Protein AF-A0A7N2MQA6-F1 (afdb_monomer)

Solvent-accessible surface area (backbone atoms only — not comparable to full-atom values): 17287 Å² total; per-residue (Å²): 130,90,74,76,66,57,62,71,43,81,72,50,75,48,60,44,43,40,79,60,91,52,79,71,43,74,47,72,44,71,64,52,78,68,56,52,64,54,63,39,56,62,69,86,42,78,47,77,42,60,68,77,77,76,94,50,96,59,43,64,57,48,52,51,51,45,51,53,50,51,50,48,53,48,11,54,50,23,62,82,44,35,71,69,16,28,33,59,41,75,46,79,43,79,84,73,76,44,36,52,45,28,33,41,28,78,67,20,29,82,44,78,46,67,46,61,86,73,53,72,66,69,72,70,48,74,80,58,96,80,66,81,64,84,49,58,80,70,65,78,83,82,68,70,72,52,73,89,90,71,83,67,49,65,99,56,103,66,94,54,60,80,80,77,47,72,63,83,74,57,70,96,59,62,38,68,49,76,46,39,28,43,36,65,40,42,49,51,50,25,52,53,50,36,72,78,36,100,55,94,58,47,59,67,55,43,53,53,58,73,52,62,91,49,52,77,39,81,47,52,86,48,67,68,59,74,67,27,88,88,58,48,64,48,78,46,78,48,74,33,72,60,69,48,45,67,44,32,32,35,36,31,39,19,93,87,40,89,70,14,34,31,36,42,36,23,21,42,55,70,58,42,54,51,54,74,66,32,63,79,59,49,74,42,40,48,83,82,129

pLDDT: mean 74.4, std 16.56, range [29.38, 96.44]

Sequence (289 aa):
MSTNPPKIRYISESFIKPQYALEESKRPLYLTPWDLAMLSGKYMQKDFLFTKPPASNSQEDFIKSLLDRLKHSLSVTLLHFYPLAGCLVTQKNENPPSSLIFVDCSAGAKFIYADLDMTISDILSPIDAQGNNISITRPPIDKRGFPDGVSTIIKLPFTHQDEFISRFKAPKLIRERTFQFSSESIAKLKAKANAESNNKISSFQTLSALVWSVTMASSPRFNVYENEFGMGIAVALCCGNANKFDVKVSSYQGREGGGSIDLDVCLLPESMSALESDEEFMDAVSLSH

Structure (mmCIF, N/CA/C/O backbone):
data_AF-A0A7N2MQA6-F1
#
_entry.id   AF-A0A7N2MQA6-F1
#
loop_
_atom_site.group_PDB
_atom_site.id
_atom_site.type_symbol
_atom_site.label_atom_id
_atom_site.label_alt_id
_atom_site.label_comp_id
_atom_site.label_asym_id
_atom_site.label_entity_id
_atom_site.label_seq_id
_atom_site.pdbx_PDB_ins_code
_atom_site.Cartn_x
_atom_site.Cartn_y
_atom_site.Cartn_z
_atom_site.occupancy
_atom_site.B_iso_or_equiv
_atom_site.auth_seq_id
_atom_site.auth_comp_id
_atom_site.auth_asym_id
_atom_site.auth_atom_id
_atom_site.pdbx_PDB_model_num
ATOM 1 N N . MET A 1 1 ? -31.244 10.365 -10.592 1.00 32.62 1 MET A N 1
ATOM 2 C CA . MET A 1 1 ? -30.438 10.970 -11.675 1.00 32.62 1 MET A CA 1
ATOM 3 C C . MET A 1 1 ? -29.152 10.169 -11.763 1.00 32.62 1 MET A C 1
ATOM 5 O O . MET A 1 1 ? -28.537 9.966 -10.729 1.00 32.62 1 MET A O 1
ATOM 9 N N . SER A 1 2 ? -28.809 9.634 -12.936 1.00 36.00 2 SER A N 1
ATOM 10 C CA . SER A 1 2 ? -27.582 8.850 -13.135 1.00 36.00 2 SER A CA 1
ATOM 11 C C . SER A 1 2 ? -26.377 9.785 -13.041 1.00 36.00 2 SER A C 1
ATOM 13 O O . SER A 1 2 ? -26.072 10.485 -14.004 1.00 36.00 2 SER A O 1
ATOM 15 N N . THR A 1 3 ? -25.728 9.854 -11.882 1.00 51.69 3 THR A N 1
ATOM 16 C CA . THR A 1 3 ? -24.437 10.528 -11.744 1.00 51.69 3 THR A CA 1
ATOM 17 C C . THR A 1 3 ? -23.402 9.697 -12.498 1.00 51.69 3 THR A C 1
ATOM 19 O O . THR A 1 3 ? -23.241 8.504 -12.253 1.00 51.69 3 THR A O 1
ATOM 22 N N . ASN A 1 4 ? -22.749 10.296 -13.495 1.00 56.69 4 ASN A N 1
ATOM 23 C CA . ASN A 1 4 ? -21.636 9.632 -14.169 1.00 56.69 4 ASN A CA 1
ATOM 24 C C . ASN A 1 4 ? -20.548 9.313 -13.129 1.00 56.69 4 ASN A C 1
ATOM 26 O O . ASN A 1 4 ? -20.296 10.156 -12.264 1.00 56.69 4 ASN A O 1
ATOM 30 N N . PRO A 1 5 ? -19.896 8.139 -13.201 1.00 62.03 5 PRO A N 1
ATOM 31 C CA . PRO A 1 5 ? -18.839 7.799 -12.261 1.00 62.03 5 PRO A CA 1
ATOM 32 C C . PRO A 1 5 ? -17.705 8.834 -12.348 1.00 62.03 5 PRO A C 1
ATOM 34 O O . PRO A 1 5 ? -17.374 9.280 -13.457 1.00 62.03 5 PRO A O 1
ATOM 37 N N . PRO A 1 6 ? -17.104 9.221 -11.208 1.00 65.75 6 PRO A N 1
ATOM 38 C CA . PRO A 1 6 ? -16.041 10.215 -11.178 1.00 65.75 6 PRO A CA 1
ATOM 39 C C . PRO A 1 6 ? -14.859 9.737 -12.030 1.00 65.75 6 PRO A C 1
ATOM 41 O O . PRO A 1 6 ? -14.440 8.576 -11.980 1.00 65.75 6 PRO A O 1
ATOM 44 N N 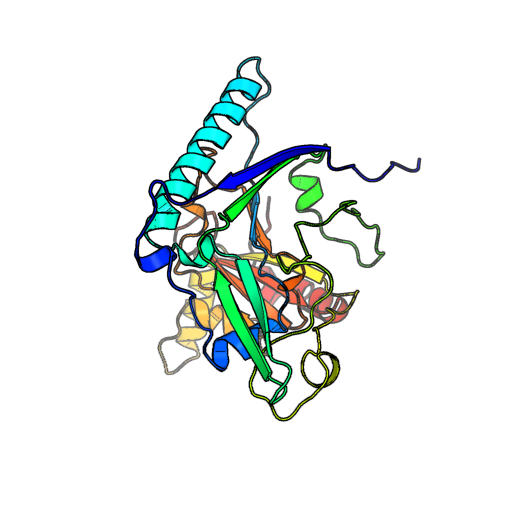. LYS A 1 7 ? -14.351 10.630 -12.883 1.00 76.94 7 LYS A N 1
ATOM 45 C CA . LYS A 1 7 ? -13.339 10.301 -13.892 1.00 76.94 7 LYS A CA 1
ATOM 46 C C . LYS A 1 7 ? -11.974 10.807 -13.448 1.00 76.94 7 LYS A C 1
ATOM 48 O O . LYS A 1 7 ? -11.795 12.006 -13.261 1.00 76.94 7 LYS A O 1
ATOM 53 N N . ILE A 1 8 ? -10.995 9.904 -13.366 1.00 79.19 8 ILE A N 1
ATOM 54 C CA . ILE A 1 8 ? -9.602 10.282 -13.099 1.00 79.19 8 ILE A CA 1
ATOM 55 C C . ILE A 1 8 ? -9.081 11.166 -14.236 1.00 79.19 8 ILE A C 1
ATOM 57 O O . ILE A 1 8 ? -9.081 10.772 -15.409 1.00 79.19 8 ILE A O 1
ATOM 61 N N . ARG A 1 9 ? -8.560 12.335 -13.866 1.00 83.62 9 ARG A N 1
ATOM 62 C CA . ARG A 1 9 ? -7.789 13.231 -14.720 1.00 83.62 9 ARG A CA 1
ATOM 63 C C . ARG A 1 9 ? -6.304 12.973 -14.509 1.00 83.62 9 ARG A C 1
ATOM 65 O O . ARG A 1 9 ? -5.728 13.331 -13.489 1.00 83.62 9 ARG A O 1
ATOM 72 N N . TYR A 1 10 ? -5.670 12.359 -15.496 1.00 84.94 10 TYR A N 1
ATOM 73 C CA . TYR A 1 10 ? -4.229 12.138 -15.483 1.00 84.94 10 TYR A CA 1
ATOM 74 C C . TYR A 1 10 ? -3.491 13.453 -15.757 1.00 84.94 10 TYR A C 1
ATOM 76 O O . TYR A 1 10 ? -3.776 14.094 -16.768 1.00 84.94 10 TYR A O 1
ATOM 84 N N . ILE A 1 11 ? -2.573 13.857 -14.876 1.00 88.31 11 ILE A N 1
ATOM 85 C CA . ILE A 1 11 ? -1.878 15.149 -14.987 1.00 88.31 11 ILE A CA 1
ATOM 86 C C . ILE A 1 11 ? -0.445 14.958 -15.475 1.00 88.31 11 ILE A C 1
ATOM 88 O O . ILE A 1 11 ? -0.030 15.618 -16.424 1.00 88.31 11 ILE A O 1
ATOM 92 N N . SER A 1 12 ? 0.327 14.065 -14.849 1.00 90.19 12 SER A N 1
ATOM 93 C CA . SER A 1 12 ? 1.708 13.810 -15.269 1.00 90.19 12 SER A CA 1
ATOM 94 C C . SER A 1 12 ? 2.193 12.407 -14.919 1.00 90.19 12 SER A C 1
ATOM 96 O O . SER A 1 12 ? 1.710 11.776 -13.979 1.00 90.19 12 SER A O 1
ATOM 98 N N . GLU A 1 13 ? 3.185 11.947 -15.674 1.00 90.38 13 GLU A N 1
ATOM 99 C CA . GLU A 1 13 ? 3.915 10.702 -15.459 1.00 90.38 13 GLU A CA 1
ATOM 100 C C . GLU A 1 13 ? 5.410 10.970 -15.615 1.00 90.38 13 GLU A C 1
ATOM 102 O O . GLU A 1 13 ? 5.831 11.717 -16.498 1.00 90.38 13 GLU A O 1
ATOM 107 N N . SER A 1 14 ? 6.215 10.360 -14.754 1.00 88.75 14 SER A N 1
ATOM 108 C CA . SER A 1 14 ? 7.673 10.436 -14.818 1.00 88.75 14 SER A CA 1
ATOM 109 C C . SER A 1 14 ? 8.300 9.162 -14.268 1.00 88.75 14 SER A C 1
ATOM 111 O O . SER A 1 14 ? 7.693 8.486 -13.442 1.00 88.75 14 SER A O 1
ATOM 113 N N . PHE A 1 15 ? 9.524 8.853 -14.687 1.00 90.69 15 PHE A N 1
ATOM 114 C CA . PHE A 1 15 ? 10.320 7.767 -14.118 1.00 90.69 15 PHE A CA 1
ATOM 115 C C . PHE A 1 15 ? 11.405 8.364 -13.224 1.00 90.69 15 PHE A C 1
ATOM 117 O O . PHE A 1 15 ? 12.280 9.091 -13.694 1.00 90.69 15 PHE A O 1
ATOM 124 N N . ILE A 1 16 ? 11.323 8.084 -11.927 1.00 94.00 16 ILE A N 1
ATOM 125 C CA . ILE A 1 16 ? 12.238 8.598 -10.911 1.00 94.00 16 ILE A CA 1
ATOM 126 C C . ILE A 1 16 ? 13.415 7.646 -10.802 1.00 94.00 16 ILE A C 1
ATOM 128 O O . ILE A 1 16 ? 13.268 6.489 -10.413 1.00 94.00 16 ILE A O 1
ATOM 132 N N . LYS A 1 17 ? 14.592 8.129 -11.181 1.00 92.62 17 LYS A N 1
ATOM 133 C CA . LYS A 1 17 ? 15.834 7.364 -11.098 1.00 92.62 17 LYS A CA 1
ATOM 134 C C . LYS A 1 17 ? 16.545 7.641 -9.773 1.00 92.62 17 LYS A C 1
ATOM 136 O O . LYS A 1 17 ? 16.270 8.674 -9.152 1.00 92.62 17 LYS A O 1
ATOM 141 N N . PRO A 1 18 ? 17.462 6.756 -9.347 1.00 92.50 18 PRO A N 1
ATOM 142 C CA . PRO A 1 18 ? 18.382 7.077 -8.267 1.00 92.50 18 PRO A CA 1
ATOM 143 C C . PRO A 1 18 ? 19.114 8.394 -8.559 1.00 92.50 18 PRO A C 1
ATOM 145 O O . PRO A 1 18 ? 19.372 8.710 -9.723 1.00 92.50 18 PRO A O 1
ATOM 148 N N . GLN A 1 19 ? 19.423 9.165 -7.515 1.00 90.44 19 GLN A N 1
ATOM 149 C CA . GLN A 1 19 ? 19.984 10.519 -7.651 1.00 90.44 19 GLN A CA 1
ATOM 150 C C . GLN A 1 19 ? 21.253 10.568 -8.520 1.00 90.44 19 GLN A C 1
ATOM 152 O O . GLN A 1 19 ? 21.501 11.554 -9.213 1.00 90.44 19 GLN A O 1
ATOM 157 N N . TYR A 1 20 ? 22.040 9.495 -8.503 1.00 88.38 20 TYR A N 1
ATOM 158 C CA . TYR A 1 20 ? 23.168 9.257 -9.395 1.00 88.38 20 TYR A CA 1
ATOM 159 C C . TYR A 1 20 ? 23.202 7.781 -9.801 1.00 88.38 20 TYR A C 1
ATOM 161 O O . TYR A 1 20 ? 22.625 6.921 -9.135 1.00 88.38 20 TYR A O 1
ATOM 169 N N . ALA A 1 21 ? 23.866 7.485 -10.918 1.00 82.88 21 ALA A N 1
ATOM 170 C CA . ALA A 1 21 ? 23.994 6.118 -11.404 1.00 82.88 21 ALA A CA 1
ATOM 171 C C . ALA A 1 21 ? 24.901 5.297 -10.475 1.00 82.88 21 ALA A C 1
ATOM 173 O O . ALA A 1 21 ? 26.009 5.723 -10.153 1.00 82.88 21 ALA A O 1
ATOM 174 N N . LEU A 1 22 ? 24.439 4.110 -10.086 1.00 83.88 22 LEU A N 1
ATOM 175 C CA . LEU A 1 22 ? 25.223 3.143 -9.319 1.00 83.88 22 LEU A CA 1
ATOM 176 C C . LEU A 1 22 ? 25.837 2.121 -10.275 1.00 83.88 22 LEU A C 1
ATOM 178 O O . LEU A 1 22 ? 25.145 1.614 -11.162 1.00 83.88 22 LEU A O 1
ATOM 182 N N . GLU A 1 23 ? 27.109 1.773 -10.099 1.00 84.62 23 GLU A N 1
ATOM 183 C CA . GLU A 1 23 ? 27.746 0.735 -10.921 1.00 84.62 23 GLU A CA 1
ATOM 184 C C . GLU A 1 23 ? 27.070 -0.629 -10.720 1.00 84.62 23 GLU A C 1
ATOM 186 O O . GLU A 1 23 ? 26.906 -1.397 -11.668 1.00 84.62 23 GLU A O 1
ATOM 191 N N . GLU A 1 24 ? 26.583 -0.902 -9.509 1.00 82.19 24 GLU A N 1
ATOM 192 C CA . GLU A 1 24 ? 25.809 -2.095 -9.170 1.00 82.19 24 GLU A CA 1
ATOM 193 C C . GLU A 1 24 ? 24.490 -2.159 -9.944 1.00 82.19 24 GLU A C 1
ATOM 195 O O . GLU A 1 24 ? 24.093 -3.235 -10.389 1.00 82.19 24 GLU A O 1
ATOM 200 N N . SER A 1 25 ? 23.846 -1.009 -10.182 1.00 81.12 25 SER A N 1
ATOM 201 C CA . SER A 1 25 ? 22.585 -0.935 -10.933 1.00 81.12 25 SER A CA 1
ATOM 202 C C . SER A 1 25 ? 22.738 -1.265 -12.421 1.00 81.12 25 SER A C 1
ATOM 204 O O . SER A 1 25 ? 21.746 -1.544 -13.089 1.00 81.12 25 SER A O 1
ATOM 206 N N . LYS A 1 26 ? 23.972 -1.280 -12.946 1.00 81.50 26 LYS A N 1
ATOM 207 C CA . LYS A 1 26 ? 24.257 -1.692 -14.330 1.00 81.50 26 LYS A CA 1
ATOM 208 C C . LYS A 1 26 ? 24.241 -3.208 -14.508 1.00 81.50 26 LYS A C 1
ATOM 210 O O . LYS A 1 26 ? 24.245 -3.687 -15.640 1.00 81.50 26 LYS A O 1
ATOM 215 N N . ARG A 1 27 ? 24.278 -3.973 -13.413 1.00 84.69 27 ARG A N 1
ATOM 216 C CA . ARG A 1 27 ? 24.247 -5.435 -13.462 1.00 84.69 27 ARG A CA 1
ATOM 217 C C . ARG A 1 27 ? 22.799 -5.922 -13.369 1.00 84.69 27 ARG A C 1
ATOM 219 O O . ARG A 1 27 ? 22.049 -5.416 -12.537 1.00 84.69 27 ARG A O 1
ATOM 226 N N . PRO A 1 28 ? 22.407 -6.922 -14.176 1.00 84.06 28 PRO A N 1
ATOM 227 C CA . PRO A 1 28 ? 21.093 -7.537 -14.050 1.00 84.06 28 PRO A CA 1
ATOM 228 C C . PRO A 1 28 ? 20.960 -8.209 -12.681 1.00 84.06 28 PRO A C 1
ATOM 230 O O . PRO A 1 28 ? 21.834 -8.979 -12.272 1.00 84.06 28 PRO A O 1
ATOM 233 N N . LEU A 1 29 ? 19.859 -7.937 -11.980 1.00 85.69 29 LEU A N 1
ATOM 234 C CA . LEU A 1 29 ? 19.551 -8.601 -10.717 1.00 85.69 29 LEU A CA 1
ATOM 235 C C . LEU A 1 29 ? 18.711 -9.850 -10.991 1.00 85.69 29 LEU A C 1
ATOM 237 O O . LEU A 1 29 ? 17.538 -9.765 -11.355 1.00 85.69 29 LEU A O 1
ATOM 241 N N . TYR A 1 30 ? 19.320 -11.018 -10.818 1.00 85.44 30 TYR A N 1
ATOM 242 C CA . TYR A 1 30 ? 18.657 -12.299 -11.038 1.00 85.44 30 TYR A CA 1
ATOM 243 C C . TYR A 1 30 ? 17.731 -12.669 -9.882 1.00 85.44 30 TYR A C 1
ATOM 245 O O . TYR A 1 30 ? 18.060 -12.468 -8.715 1.00 85.44 30 TYR A O 1
ATOM 253 N N . LEU A 1 31 ? 16.580 -13.241 -10.230 1.00 82.38 31 LEU A N 1
ATOM 254 C CA . LEU A 1 31 ? 15.573 -13.685 -9.274 1.00 82.38 31 LEU A CA 1
ATOM 255 C C . LEU A 1 31 ? 15.888 -15.088 -8.748 1.00 82.38 31 LEU A C 1
ATOM 257 O O . LEU A 1 31 ? 16.268 -15.982 -9.509 1.00 82.38 31 LEU A O 1
ATOM 261 N N . THR A 1 32 ? 15.688 -15.298 -7.451 1.00 77.75 32 THR A N 1
ATOM 262 C CA . THR A 1 32 ? 15.746 -16.628 -6.837 1.00 77.75 32 THR A CA 1
ATOM 263 C C . THR A 1 32 ? 14.490 -17.439 -7.185 1.00 77.75 32 THR A C 1
ATOM 265 O O . THR A 1 32 ? 13.461 -16.864 -7.544 1.00 77.75 32 THR A O 1
ATOM 268 N N . PRO A 1 33 ? 14.500 -18.778 -7.033 1.00 72.69 33 PRO A N 1
ATOM 269 C CA . PRO A 1 33 ? 13.293 -19.585 -7.222 1.00 72.69 33 PRO A CA 1
ATOM 270 C C . PRO A 1 33 ? 12.088 -19.115 -6.389 1.00 72.69 33 PRO A C 1
ATOM 272 O O . PRO A 1 33 ? 10.950 -19.238 -6.839 1.00 72.69 33 PRO A O 1
ATOM 275 N N . TRP A 1 34 ? 12.328 -18.538 -5.207 1.00 68.88 34 TRP A N 1
ATOM 276 C CA . TRP A 1 34 ? 11.273 -17.990 -4.354 1.00 68.88 34 TRP A CA 1
ATOM 277 C C . TRP A 1 34 ? 10.667 -16.703 -4.927 1.00 68.88 34 TRP A C 1
ATOM 279 O O . TRP A 1 34 ? 9.446 -16.560 -4.979 1.00 68.88 34 TRP A O 1
ATOM 289 N N . ASP A 1 35 ? 11.503 -15.802 -5.446 1.00 75.81 35 ASP A N 1
ATOM 290 C CA . ASP A 1 35 ? 11.041 -14.577 -6.113 1.00 75.81 35 ASP A CA 1
ATOM 291 C C . ASP A 1 35 ? 10.188 -14.904 -7.345 1.00 75.81 35 ASP A C 1
ATOM 293 O O . ASP A 1 35 ? 9.193 -14.237 -7.636 1.00 75.81 35 ASP A O 1
ATOM 297 N N . LEU A 1 36 ? 10.556 -15.976 -8.051 1.00 71.06 36 LEU A N 1
ATOM 298 C CA . LEU A 1 36 ? 9.842 -16.455 -9.226 1.00 71.06 36 LEU A CA 1
ATOM 299 C C . LEU A 1 36 ? 8.446 -16.998 -8.880 1.00 71.06 36 LEU A C 1
ATOM 301 O O . LEU A 1 36 ? 7.494 -16.738 -9.619 1.00 71.06 36 LEU A O 1
ATOM 305 N N . ALA A 1 37 ? 8.288 -17.672 -7.735 1.00 67.12 37 ALA A N 1
ATOM 306 C CA . ALA A 1 37 ? 6.982 -18.119 -7.242 1.00 67.12 37 ALA A CA 1
ATOM 307 C C . ALA A 1 37 ? 6.034 -16.938 -6.962 1.00 67.12 37 ALA A C 1
ATOM 309 O O . ALA A 1 37 ? 4.834 -17.021 -7.222 1.00 67.12 37 ALA A O 1
ATOM 310 N N . MET A 1 38 ? 6.581 -15.802 -6.524 1.00 69.81 38 MET A N 1
ATOM 311 C CA . MET A 1 38 ? 5.819 -14.576 -6.269 1.00 69.81 38 MET A CA 1
ATOM 312 C C . MET A 1 38 ? 5.408 -13.840 -7.554 1.00 69.81 38 MET A C 1
ATOM 314 O O . MET A 1 38 ? 4.603 -12.902 -7.514 1.00 69.81 38 MET A O 1
ATOM 318 N N . LEU A 1 39 ? 5.898 -14.257 -8.729 1.00 69.19 39 LEU A N 1
ATOM 319 C CA . LEU A 1 39 ? 5.552 -13.585 -9.978 1.00 69.19 39 LEU A CA 1
ATOM 320 C C . LEU A 1 39 ? 4.087 -13.779 -10.395 1.00 69.19 39 LEU A C 1
ATOM 322 O O . LEU A 1 39 ? 3.574 -12.950 -11.145 1.00 69.19 39 LEU A O 1
ATOM 326 N N . SER A 1 40 ? 3.419 -14.829 -9.918 1.00 63.31 40 SER A N 1
ATOM 327 C CA . SER A 1 40 ? 1.993 -15.084 -10.166 1.00 63.31 40 SER A CA 1
ATOM 328 C C . SER A 1 40 ? 1.065 -14.189 -9.329 1.00 63.31 40 SER A C 1
ATOM 330 O O . SER A 1 40 ? -0.113 -14.034 -9.666 1.00 63.31 40 SER A O 1
ATOM 332 N N . GLY A 1 41 ? 1.603 -13.553 -8.281 1.00 62.19 41 GLY A N 1
ATOM 333 C CA . GLY A 1 41 ? 0.890 -12.612 -7.424 1.00 62.19 41 GLY A CA 1
ATOM 334 C C . GLY A 1 41 ? 0.564 -11.286 -8.119 1.00 62.19 41 GLY A C 1
ATOM 335 O O . GLY A 1 41 ? 1.324 -10.772 -8.948 1.00 62.19 41 GLY A O 1
ATOM 336 N N . LYS A 1 42 ? -0.578 -10.697 -7.751 1.00 61.91 42 LYS A N 1
ATOM 337 C CA . LYS A 1 42 ? -0.914 -9.313 -8.113 1.00 61.91 42 LYS A CA 1
ATOM 338 C C . LYS A 1 42 ? -0.020 -8.334 -7.337 1.00 61.91 42 LYS A C 1
ATOM 340 O O . LYS A 1 42 ? 0.520 -8.682 -6.291 1.00 61.91 42 LYS A O 1
ATOM 345 N N . TYR A 1 43 ? 0.145 -7.112 -7.843 1.00 64.88 43 TYR A N 1
ATOM 346 C CA . TYR A 1 43 ? 0.939 -6.097 -7.148 1.00 64.88 43 TYR A CA 1
ATOM 347 C C . TYR A 1 43 ? 0.348 -5.724 -5.807 1.00 64.88 43 TYR A C 1
ATOM 349 O O . TYR A 1 43 ? -0.819 -5.360 -5.732 1.00 64.88 43 TYR A O 1
ATOM 357 N N . MET A 1 44 ? 1.178 -5.713 -4.770 1.00 68.88 44 MET A N 1
ATOM 358 C CA . MET A 1 44 ? 0.763 -5.157 -3.494 1.00 68.88 44 MET A CA 1
ATOM 359 C C . MET A 1 44 ? 0.490 -3.660 -3.652 1.00 68.88 44 MET A C 1
ATOM 361 O O . MET A 1 44 ? 1.376 -2.890 -4.010 1.00 68.88 44 MET A O 1
ATOM 365 N N . GLN A 1 45 ? -0.751 -3.279 -3.379 1.00 71.62 45 GLN A N 1
ATOM 366 C CA . GLN A 1 45 ? -1.233 -1.903 -3.394 1.00 71.62 45 GLN A CA 1
ATOM 367 C C . GLN A 1 45 ? -1.487 -1.464 -1.949 1.00 71.62 45 GLN A C 1
ATOM 369 O O . GLN A 1 45 ? -2.080 -2.219 -1.162 1.00 71.62 45 GLN A O 1
ATOM 374 N N . LYS A 1 46 ? -0.995 -0.273 -1.611 1.00 78.56 46 LYS A N 1
ATOM 375 C CA . LYS A 1 46 ? -1.102 0.369 -0.301 1.00 78.56 46 LYS A CA 1
ATOM 376 C C . LYS A 1 46 ? -1.353 1.848 -0.523 1.00 78.56 46 LYS A C 1
ATOM 378 O O . LYS A 1 46 ? -0.519 2.508 -1.140 1.00 78.56 46 LYS A O 1
ATOM 383 N N . ASP A 1 47 ? -2.459 2.333 0.017 1.00 80.31 47 ASP A N 1
ATOM 384 C CA . ASP A 1 47 ? -2.909 3.699 -0.194 1.00 80.31 47 ASP A CA 1
ATOM 385 C C . ASP A 1 47 ? -2.936 4.432 1.144 1.00 80.31 47 ASP A C 1
ATOM 387 O O . ASP A 1 47 ? -3.503 3.942 2.119 1.00 80.31 47 ASP A O 1
ATOM 391 N N . PHE A 1 48 ? -2.316 5.608 1.183 1.00 85.50 48 PHE A N 1
ATOM 392 C CA . PHE A 1 48 ? -2.400 6.530 2.309 1.00 85.50 48 PHE A CA 1
ATOM 393 C C . PHE A 1 48 ? -3.303 7.693 1.915 1.00 85.50 48 PHE A C 1
ATOM 395 O O . PHE A 1 48 ? -3.064 8.354 0.901 1.00 85.50 48 PHE A O 1
ATOM 402 N N . LEU A 1 49 ? -4.333 7.950 2.718 1.00 86.50 49 LEU A N 1
ATOM 403 C CA . LEU A 1 49 ? -5.263 9.051 2.493 1.00 86.50 49 LEU A CA 1
ATOM 404 C C . LEU A 1 49 ? -4.891 10.229 3.388 1.00 86.50 49 LEU A C 1
ATOM 406 O O . LEU A 1 49 ? -4.833 10.089 4.605 1.00 86.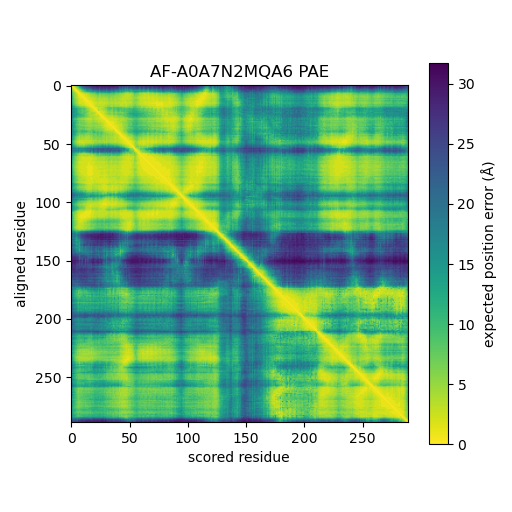50 49 LEU A O 1
ATOM 410 N N . PHE A 1 50 ? -4.676 11.400 2.794 1.00 88.44 50 PHE A N 1
ATOM 411 C CA . PHE A 1 50 ? -4.349 12.634 3.508 1.00 88.44 50 PHE A CA 1
ATOM 412 C C . PHE A 1 50 ? -5.403 13.701 3.240 1.00 88.44 50 PHE A C 1
ATOM 414 O O . PHE A 1 50 ? -5.922 13.809 2.126 1.00 88.44 50 PHE A O 1
ATOM 421 N N . THR A 1 51 ? -5.687 14.537 4.238 1.00 87.06 51 THR A N 1
ATOM 422 C CA . THR A 1 51 ? -6.516 15.726 4.033 1.00 87.06 51 THR A CA 1
ATOM 423 C C . THR A 1 51 ? -5.803 16.704 3.115 1.00 87.06 51 THR A C 1
ATOM 425 O O . THR A 1 51 ? -4.666 17.105 3.375 1.00 87.06 51 THR A O 1
ATOM 428 N N . LYS A 1 52 ? -6.486 17.131 2.053 1.00 80.75 52 LYS A N 1
ATOM 429 C CA . LYS A 1 52 ? -5.992 18.211 1.205 1.00 80.75 52 LYS A CA 1
ATOM 430 C C . LYS A 1 52 ? -5.931 19.509 2.026 1.00 80.75 52 LYS A C 1
ATOM 432 O O . LYS A 1 52 ? -6.885 19.788 2.757 1.00 80.75 52 LYS A O 1
ATOM 437 N N . PRO A 1 53 ? -4.860 20.313 1.919 1.00 75.44 53 PRO A N 1
ATOM 438 C CA . PRO A 1 53 ? -4.838 21.627 2.551 1.00 75.44 53 PRO A CA 1
ATOM 439 C C . PRO A 1 53 ? -5.964 22.526 2.000 1.00 75.44 53 PRO A C 1
ATOM 441 O O . PRO A 1 53 ? -6.401 22.318 0.863 1.00 75.44 53 PRO A O 1
ATOM 444 N N . PRO A 1 54 ? -6.435 23.522 2.776 1.00 72.31 54 PRO A N 1
ATOM 445 C CA . PRO A 1 54 ? -7.548 24.385 2.385 1.00 72.31 54 PRO A CA 1
ATOM 446 C C . PRO A 1 54 ? -7.312 25.088 1.044 1.00 72.31 54 PRO A C 1
ATOM 448 O O . PRO A 1 54 ? -6.208 25.571 0.767 1.00 72.31 54 PRO A O 1
ATOM 451 N N . ALA A 1 55 ? -8.371 25.190 0.236 1.00 65.88 55 ALA A N 1
ATOM 452 C CA . ALA A 1 55 ? -8.320 25.842 -1.066 1.00 65.88 55 ALA A CA 1
ATOM 453 C C . ALA A 1 55 ? -7.944 27.322 -0.925 1.00 65.88 55 ALA A C 1
ATOM 455 O O . ALA A 1 55 ? -8.687 28.134 -0.380 1.00 65.88 55 ALA A O 1
ATOM 456 N N . SER A 1 56 ? -6.758 27.659 -1.417 1.00 66.69 56 SER A N 1
ATOM 457 C CA . SER A 1 56 ? -6.206 29.010 -1.462 1.00 66.69 56 SER A CA 1
ATOM 458 C C . SER A 1 56 ? -5.337 29.143 -2.711 1.00 66.69 56 SER A C 1
ATOM 460 O O . SER A 1 56 ? -4.950 28.137 -3.309 1.00 66.69 56 SER A O 1
ATOM 462 N N . ASN A 1 57 ? -5.006 30.373 -3.113 1.00 62.72 57 ASN A N 1
ATOM 463 C CA . ASN A 1 57 ? -4.162 30.623 -4.291 1.00 62.72 57 ASN A CA 1
ATOM 464 C C . ASN A 1 57 ? -2.785 29.928 -4.207 1.00 62.72 57 ASN A C 1
ATOM 466 O O . ASN A 1 57 ? -2.159 29.701 -5.232 1.00 62.72 57 ASN A O 1
ATOM 470 N N . SER A 1 58 ? -2.332 29.543 -3.009 1.00 75.06 58 SER A N 1
ATOM 471 C CA . SER A 1 58 ? -1.085 28.807 -2.772 1.00 75.06 58 SER A CA 1
ATOM 472 C C . SER A 1 58 ? -1.224 27.281 -2.851 1.00 75.06 58 SER A C 1
ATOM 474 O O . SER A 1 58 ? -0.236 26.571 -2.676 1.00 75.06 58 SER A O 1
ATOM 476 N N . GLN A 1 59 ? -2.420 26.736 -3.101 1.00 81.12 59 GLN A N 1
ATOM 477 C CA . GLN A 1 59 ? -2.630 25.285 -3.126 1.00 81.12 59 GLN A CA 1
ATOM 478 C C . GLN A 1 59 ? -1.905 24.620 -4.305 1.00 81.12 59 GLN A C 1
ATOM 480 O O . GLN A 1 59 ? -1.353 23.533 -4.150 1.00 81.12 59 GLN A O 1
ATOM 485 N N . GLU A 1 60 ? -1.894 25.252 -5.480 1.00 83.06 60 GLU A N 1
ATOM 486 C CA . GLU A 1 60 ? -1.161 24.730 -6.641 1.00 83.06 60 GLU A CA 1
ATOM 487 C C . GLU A 1 60 ? 0.349 24.727 -6.387 1.00 83.06 60 GLU A C 1
ATOM 489 O O . GLU A 1 60 ? 1.010 23.714 -6.625 1.00 83.06 60 GLU A O 1
ATOM 494 N N . ASP A 1 61 ? 0.873 25.810 -5.808 1.00 86.88 61 ASP A N 1
ATOM 495 C CA . ASP A 1 61 ? 2.278 25.916 -5.405 1.00 86.88 61 ASP A CA 1
ATOM 496 C C . ASP A 1 61 ? 2.645 24.882 -4.336 1.00 86.88 61 ASP A C 1
ATOM 498 O O . ASP A 1 61 ? 3.704 24.254 -4.410 1.00 86.88 61 ASP A O 1
ATOM 502 N N . PHE A 1 62 ? 1.752 24.651 -3.370 1.00 88.12 62 PHE A N 1
ATOM 503 C CA . PHE A 1 62 ? 1.926 23.617 -2.357 1.00 88.12 62 PHE A CA 1
ATOM 504 C C . PHE A 1 62 ? 2.013 22.229 -2.991 1.00 88.12 62 PHE A C 1
ATOM 506 O O . PHE A 1 62 ? 2.959 21.495 -2.711 1.00 88.12 62 PHE A O 1
ATOM 513 N N . ILE A 1 63 ? 1.062 21.864 -3.859 1.00 89.56 63 ILE A N 1
ATOM 514 C CA . ILE A 1 63 ? 1.060 20.550 -4.513 1.00 89.56 63 ILE A CA 1
ATOM 515 C C . ILE A 1 63 ? 2.302 20.390 -5.385 1.00 89.56 63 ILE A C 1
ATOM 517 O O . ILE A 1 63 ? 2.939 19.342 -5.346 1.00 89.56 63 ILE A O 1
ATOM 521 N N . LYS A 1 64 ? 2.705 21.427 -6.120 1.00 91.06 64 LYS A N 1
ATOM 522 C CA . LYS A 1 64 ? 3.942 21.403 -6.903 1.00 91.06 64 LYS A CA 1
ATOM 523 C C . LYS A 1 64 ? 5.167 21.146 -6.017 1.00 91.06 64 LYS A C 1
ATOM 525 O O . LYS A 1 64 ? 5.919 20.214 -6.284 1.00 91.06 64 LYS A O 1
ATOM 530 N N . SER A 1 65 ? 5.315 21.903 -4.929 1.00 92.44 65 SER A N 1
ATOM 531 C CA . SER A 1 65 ? 6.400 21.731 -3.951 1.00 92.44 65 SER A CA 1
ATOM 532 C C . SER A 1 65 ? 6.394 20.338 -3.311 1.00 92.44 65 SER A C 1
ATOM 534 O O . SER A 1 65 ? 7.441 19.704 -3.168 1.00 92.44 65 SER A O 1
ATOM 536 N N . LEU A 1 66 ? 5.212 19.816 -2.976 1.00 92.75 66 LEU A N 1
ATOM 537 C CA . LEU A 1 66 ? 5.035 18.461 -2.462 1.00 92.75 66 LEU A CA 1
ATOM 538 C C . LEU A 1 66 ? 5.502 17.411 -3.477 1.00 92.75 66 LEU A C 1
ATOM 540 O O . LEU A 1 66 ? 6.282 16.530 -3.122 1.00 92.75 66 LEU A O 1
ATOM 544 N N . LEU A 1 67 ? 5.063 17.511 -4.735 1.00 94.00 67 LEU A N 1
ATOM 545 C CA . LEU A 1 67 ? 5.460 16.589 -5.800 1.00 94.00 67 LEU A CA 1
ATOM 546 C C . LEU A 1 67 ? 6.975 16.619 -6.029 1.00 94.00 67 LEU A C 1
ATOM 548 O O . LEU A 1 67 ? 7.585 15.560 -6.165 1.00 94.00 67 LEU A O 1
ATOM 552 N N . ASP A 1 68 ? 7.592 17.800 -6.030 1.00 95.38 68 ASP A N 1
ATOM 553 C CA . ASP A 1 68 ? 9.041 17.943 -6.194 1.00 95.38 68 ASP A CA 1
ATOM 554 C C . ASP A 1 68 ? 9.803 17.310 -5.020 1.00 95.38 68 ASP A C 1
ATOM 556 O O . ASP A 1 68 ? 10.747 16.542 -5.230 1.00 95.38 68 ASP A O 1
ATOM 560 N N . ARG A 1 69 ? 9.344 17.538 -3.781 1.00 95.31 69 ARG A N 1
ATOM 561 C CA . ARG A 1 69 ? 9.909 16.906 -2.579 1.00 95.31 69 ARG A CA 1
ATOM 562 C C . ARG A 1 69 ? 9.766 15.385 -2.598 1.00 95.31 69 ARG A C 1
ATOM 564 O O . ARG A 1 69 ? 10.735 14.703 -2.278 1.00 95.31 69 ARG A O 1
ATOM 571 N N . LEU A 1 70 ? 8.604 14.858 -2.990 1.00 95.38 70 LEU A N 1
ATOM 572 C CA . LEU A 1 70 ? 8.347 13.417 -3.107 1.00 95.38 70 LEU A CA 1
ATOM 573 C C . LEU A 1 70 ? 9.241 12.760 -4.161 1.00 95.38 70 LEU A C 1
ATOM 575 O O . LEU A 1 70 ? 9.833 11.714 -3.913 1.00 95.38 70 LEU A O 1
ATOM 579 N N . LYS A 1 71 ? 9.371 13.378 -5.339 1.00 96.44 71 LYS A N 1
ATOM 580 C CA . LYS A 1 71 ? 10.257 12.881 -6.400 1.00 96.44 71 LYS A CA 1
ATOM 581 C C . LYS A 1 71 ? 11.714 12.885 -5.948 1.00 96.44 71 LYS A C 1
ATOM 583 O O . LYS A 1 71 ? 12.432 11.918 -6.196 1.00 96.44 71 LYS A O 1
ATOM 588 N N . HIS A 1 72 ? 12.143 13.947 -5.268 1.00 96.44 72 HIS A N 1
ATOM 589 C CA . HIS A 1 72 ? 13.500 14.054 -4.750 1.00 96.44 72 HIS A CA 1
ATOM 590 C C . HIS A 1 72 ? 13.787 13.009 -3.662 1.00 96.44 72 HIS A C 1
ATOM 592 O O . HIS A 1 72 ? 14.768 12.275 -3.771 1.00 96.44 72 HIS A O 1
ATOM 598 N N . SER A 1 73 ? 12.922 12.883 -2.650 1.00 96.06 73 SER A N 1
ATOM 599 C CA . SER A 1 73 ? 13.109 11.902 -1.573 1.00 96.06 73 SER A CA 1
ATOM 600 C C . SER A 1 73 ? 13.058 10.463 -2.088 1.00 96.06 73 SER A C 1
ATOM 602 O O . SER A 1 73 ? 13.857 9.631 -1.652 1.00 96.06 73 SER A O 1
ATOM 604 N N . LEU A 1 74 ? 12.195 10.172 -3.069 1.00 95.62 74 LEU A N 1
ATOM 605 C CA . LEU A 1 74 ? 12.169 8.881 -3.752 1.00 95.62 74 LEU A CA 1
ATOM 606 C C . LEU A 1 74 ? 13.486 8.629 -4.497 1.00 95.62 74 LEU A C 1
ATOM 608 O O . LEU A 1 74 ? 14.067 7.560 -4.351 1.00 95.62 74 LEU A O 1
ATOM 612 N N . SER A 1 75 ? 14.006 9.616 -5.231 1.00 96.12 75 SER A N 1
ATOM 613 C CA . SER A 1 75 ? 15.291 9.516 -5.938 1.00 96.12 75 SER A CA 1
ATOM 614 C C . SER A 1 75 ? 16.468 9.211 -4.998 1.00 96.12 75 SER A C 1
ATOM 616 O O . SER A 1 75 ? 17.310 8.372 -5.319 1.00 96.12 75 SER A O 1
ATOM 618 N N . VAL A 1 76 ? 16.501 9.829 -3.812 1.00 96.00 76 VAL A N 1
ATOM 619 C CA . VAL A 1 76 ? 17.503 9.537 -2.770 1.00 96.00 76 VAL A CA 1
ATOM 620 C C . VAL A 1 76 ? 17.303 8.131 -2.195 1.00 96.00 76 VAL A C 1
ATOM 622 O O . VAL A 1 76 ? 18.253 7.361 -2.092 1.00 96.00 76 VAL A O 1
ATOM 625 N N . THR A 1 77 ? 16.063 7.751 -1.878 1.00 94.88 77 THR A N 1
ATOM 626 C CA . THR A 1 77 ? 15.736 6.426 -1.318 1.00 94.88 77 THR A CA 1
ATOM 627 C C . THR A 1 77 ? 16.123 5.295 -2.273 1.00 94.88 77 THR A C 1
ATOM 629 O O . THR A 1 77 ? 16.662 4.270 -1.853 1.00 94.88 77 THR A O 1
ATOM 632 N N . LEU A 1 78 ? 15.918 5.493 -3.576 1.00 93.62 78 LEU A N 1
ATOM 633 C CA . LEU A 1 78 ? 16.278 4.526 -4.611 1.00 93.62 78 LEU A CA 1
ATOM 634 C C . LEU A 1 78 ? 17.790 4.301 -4.746 1.00 93.62 78 LEU A C 1
ATOM 636 O O . LEU A 1 78 ? 18.177 3.342 -5.400 1.00 93.62 78 LEU A O 1
ATOM 640 N N . LEU A 1 79 ? 18.659 5.099 -4.118 1.00 91.81 79 LEU A N 1
ATOM 641 C CA . LEU A 1 79 ? 20.081 4.745 -4.012 1.00 91.81 79 LEU A CA 1
ATOM 642 C C . LEU A 1 79 ? 20.282 3.508 -3.129 1.00 91.81 79 LEU A C 1
ATOM 644 O O . LEU A 1 79 ? 21.064 2.620 -3.452 1.00 91.81 79 LEU A O 1
ATOM 648 N N . HIS A 1 80 ? 19.540 3.431 -2.027 1.00 91.69 80 HIS A N 1
ATOM 649 C CA . HIS A 1 80 ? 19.614 2.317 -1.085 1.00 91.69 80 HIS A CA 1
ATOM 650 C C . HIS A 1 80 ? 18.808 1.107 -1.568 1.00 91.69 80 HIS A C 1
ATOM 652 O O . HIS A 1 80 ? 19.170 -0.035 -1.297 1.00 91.69 80 HIS A O 1
ATOM 658 N N . PHE A 1 81 ? 17.737 1.361 -2.322 1.00 92.31 81 PHE A N 1
ATOM 659 C CA . PHE A 1 81 ? 16.812 0.346 -2.823 1.00 92.31 81 PHE A CA 1
ATOM 660 C C . PHE A 1 81 ? 16.735 0.352 -4.352 1.00 92.31 81 PHE A C 1
ATOM 662 O O . PHE A 1 81 ? 15.652 0.275 -4.932 1.00 92.31 81 PHE A O 1
ATOM 669 N N . TYR A 1 82 ? 17.888 0.428 -5.016 1.00 89.06 82 TYR A N 1
ATOM 670 C CA . TYR A 1 82 ? 17.977 0.530 -6.476 1.00 89.06 82 TYR A CA 1
ATOM 671 C C . TYR A 1 82 ? 17.224 -0.562 -7.259 1.00 89.06 82 TYR A C 1
ATOM 673 O O . TYR A 1 82 ? 16.722 -0.235 -8.335 1.00 89.06 82 TYR A O 1
ATOM 681 N N . PRO A 1 83 ? 17.029 -1.807 -6.760 1.00 89.00 83 PRO A N 1
ATOM 682 C CA . PRO A 1 83 ? 16.194 -2.780 -7.464 1.00 89.00 83 PRO A CA 1
ATOM 683 C C . PRO A 1 83 ? 14.735 -2.340 -7.628 1.00 89.00 83 PRO A C 1
ATOM 685 O O . PRO A 1 83 ? 14.083 -2.738 -8.589 1.00 89.00 83 PRO A O 1
ATOM 688 N N . LEU A 1 84 ? 14.217 -1.486 -6.734 1.00 88.88 84 LEU A N 1
ATOM 689 C CA . LEU A 1 84 ? 12.855 -0.944 -6.826 1.00 88.88 84 LEU A CA 1
ATOM 690 C C . LEU A 1 84 ? 12.703 0.094 -7.947 1.00 88.88 84 LEU A C 1
ATOM 692 O O . LEU A 1 84 ? 11.584 0.380 -8.367 1.00 88.88 84 LEU A O 1
ATOM 696 N N . ALA A 1 85 ? 13.814 0.642 -8.448 1.00 87.50 85 ALA A N 1
ATOM 697 C CA . ALA A 1 85 ? 13.835 1.481 -9.643 1.00 87.50 85 ALA A CA 1
ATOM 698 C C . ALA A 1 85 ? 13.881 0.650 -10.935 1.00 87.50 85 ALA A C 1
ATOM 700 O O . ALA A 1 85 ? 13.946 1.217 -12.024 1.00 87.50 85 ALA A O 1
ATOM 701 N N . GLY A 1 86 ? 13.922 -0.678 -10.836 1.00 82.56 86 GLY A N 1
ATOM 702 C CA . GLY A 1 86 ? 14.085 -1.539 -11.988 1.00 82.56 86 GLY A CA 1
ATOM 703 C C . GLY A 1 86 ? 12.785 -1.996 -12.632 1.00 82.56 86 GLY A C 1
ATOM 704 O O . GLY A 1 86 ? 11.689 -1.845 -12.096 1.00 82.56 86 GLY A O 1
ATOM 705 N N . CYS A 1 87 ? 12.920 -2.594 -13.808 1.00 83.12 87 CYS A N 1
ATOM 706 C CA . CYS A 1 87 ? 11.839 -3.273 -14.508 1.00 83.12 87 CYS A CA 1
ATOM 707 C C . CYS A 1 87 ? 12.182 -4.747 -14.701 1.00 83.12 87 CYS A C 1
ATOM 709 O O . CYS A 1 87 ? 13.341 -5.115 -14.877 1.00 83.12 87 CYS A O 1
ATOM 711 N N . LEU A 1 88 ? 11.160 -5.603 -14.671 1.00 81.31 88 LEU A N 1
ATOM 712 C CA . LEU A 1 88 ? 11.333 -7.019 -14.972 1.00 81.31 88 LEU A CA 1
ATOM 713 C C . LEU A 1 88 ? 11.582 -7.178 -16.472 1.00 81.31 88 LEU A C 1
ATOM 715 O O . LEU A 1 88 ? 10.719 -6.855 -17.290 1.00 81.31 88 LEU A O 1
ATOM 719 N N . VAL A 1 89 ? 12.745 -7.711 -16.821 1.00 79.75 89 VAL A N 1
ATOM 720 C CA . VAL A 1 89 ? 13.135 -8.019 -18.196 1.00 79.75 89 VAL A CA 1
ATOM 721 C C . VAL A 1 89 ? 13.017 -9.514 -18.426 1.00 79.75 89 VAL A C 1
ATOM 723 O O . VAL A 1 89 ? 13.250 -10.317 -17.527 1.00 79.75 89 VAL A O 1
ATOM 726 N N . THR A 1 90 ? 12.611 -9.888 -19.637 1.00 78.69 90 THR A N 1
ATOM 727 C CA . THR A 1 90 ? 12.506 -11.277 -20.078 1.00 78.69 90 THR A CA 1
ATOM 728 C C . THR A 1 90 ? 13.363 -11.491 -21.314 1.00 78.69 90 THR A C 1
ATOM 730 O O . THR A 1 90 ? 13.061 -10.946 -22.371 1.00 78.69 90 THR A O 1
ATOM 733 N N . GLN A 1 91 ? 14.425 -12.286 -21.187 1.00 75.25 91 GLN A N 1
ATOM 734 C CA . GLN A 1 91 ? 15.287 -12.679 -22.302 1.00 75.25 91 GLN A CA 1
ATOM 735 C C . GLN A 1 91 ? 14.987 -14.121 -22.717 1.00 75.25 91 GLN A C 1
ATOM 737 O O . GLN A 1 91 ? 14.892 -14.994 -21.860 1.00 75.25 91 GLN A O 1
ATOM 742 N N . LYS A 1 92 ? 14.856 -14.383 -24.021 1.00 71.69 92 LYS A N 1
ATOM 743 C CA . LYS A 1 92 ? 14.595 -15.716 -24.587 1.00 71.69 92 LYS A CA 1
ATOM 744 C C . LYS A 1 92 ? 15.795 -16.194 -25.407 1.00 71.69 92 LYS A C 1
ATOM 746 O O . LYS A 1 92 ? 16.384 -15.402 -26.133 1.00 71.69 92 LYS A O 1
ATOM 751 N N . ASN A 1 93 ? 16.113 -17.480 -25.308 1.00 71.69 93 ASN A N 1
ATOM 752 C CA . ASN A 1 93 ? 17.102 -18.189 -26.118 1.00 71.69 93 ASN A CA 1
ATOM 753 C C . ASN A 1 93 ? 16.401 -19.319 -26.874 1.00 71.69 93 ASN A C 1
ATOM 755 O O . ASN A 1 93 ? 15.617 -20.053 -26.277 1.00 71.69 93 ASN A O 1
ATOM 759 N N . GLU A 1 94 ? 16.699 -19.474 -28.164 1.00 72.94 94 GLU A N 1
ATOM 760 C CA . GLU A 1 94 ? 16.005 -20.441 -29.027 1.00 72.94 94 GLU A CA 1
ATOM 761 C C . GLU A 1 94 ? 16.654 -21.833 -29.033 1.00 72.94 94 GLU A C 1
ATOM 763 O O . GLU A 1 94 ? 15.950 -22.824 -29.190 1.00 72.94 94 GLU A O 1
ATOM 768 N N . ASN A 1 95 ? 17.971 -21.938 -28.810 1.00 71.38 95 ASN A N 1
ATOM 769 C CA . ASN A 1 95 ? 18.712 -23.201 -28.910 1.00 71.38 95 ASN A CA 1
ATOM 770 C C . ASN A 1 95 ? 19.782 -23.341 -27.805 1.00 71.38 95 ASN A C 1
ATOM 772 O O . ASN A 1 95 ? 20.854 -22.747 -27.930 1.00 71.38 95 ASN A O 1
ATOM 776 N N . PRO A 1 96 ? 19.545 -24.143 -26.745 1.00 69.62 96 PRO A N 1
ATOM 777 C CA . PRO A 1 96 ? 18.280 -24.795 -26.395 1.00 69.62 96 PRO A CA 1
ATOM 778 C C . PRO A 1 96 ? 17.221 -23.777 -25.924 1.00 69.62 96 PRO A C 1
ATOM 780 O O . PRO A 1 96 ? 17.591 -22.736 -25.362 1.00 69.62 96 PRO A O 1
ATOM 783 N N . PRO A 1 97 ? 15.920 -24.079 -26.097 1.00 70.62 97 PRO A N 1
ATOM 784 C CA . PRO A 1 97 ? 14.841 -23.195 -25.675 1.00 70.62 97 PRO A CA 1
ATOM 785 C C . PRO A 1 97 ? 14.928 -22.931 -24.169 1.00 70.62 97 PRO A C 1
ATOM 787 O O . PRO A 1 97 ? 14.841 -23.844 -23.348 1.00 70.62 97 PRO A O 1
ATOM 790 N N . SER A 1 98 ? 15.161 -21.675 -23.795 1.00 62.72 98 SER A N 1
ATOM 791 C CA . SER A 1 98 ? 15.242 -21.245 -22.399 1.00 62.72 98 SER A CA 1
ATOM 792 C C . SER A 1 98 ? 14.938 -19.761 -22.274 1.00 62.72 98 SER A C 1
ATOM 794 O O . SER A 1 98 ? 15.082 -19.006 -23.232 1.00 62.72 98 SER A O 1
ATOM 796 N N . SER A 1 99 ? 14.553 -19.329 -21.078 1.00 67.44 99 SER A N 1
ATOM 797 C CA . SER A 1 99 ? 14.266 -17.924 -20.825 1.00 67.44 99 SER A CA 1
ATOM 798 C C . SER A 1 99 ? 14.986 -17.472 -19.534 1.00 67.44 99 SER A C 1
ATOM 800 O O . SER A 1 99 ? 14.995 -18.234 -18.566 1.00 67.44 99 SER A O 1
ATOM 802 N N . LEU A 1 100 ? 15.568 -16.249 -19.487 1.00 74.19 100 LEU A N 1
ATOM 803 C CA . LEU A 1 100 ? 16.109 -15.566 -18.266 1.00 74.19 100 LEU A CA 1
ATOM 804 C C . LEU A 1 100 ? 15.352 -14.266 -17.771 1.00 74.19 100 LEU A C 1
ATOM 806 O O . LEU A 1 100 ? 15.286 -13.306 -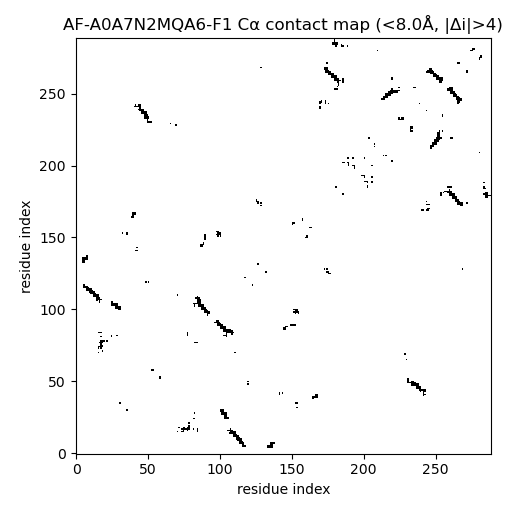18.538 1.00 74.19 100 LEU A O 1
ATOM 810 N N . ILE A 1 101 ? 14.741 -14.234 -16.549 1.00 79.00 101 ILE A N 1
ATOM 811 C CA . ILE A 1 101 ? 14.050 -13.066 -15.921 1.00 79.00 101 ILE A CA 1
ATOM 812 C C . ILE A 1 101 ? 15.063 -12.506 -14.953 1.00 79.00 101 ILE A C 1
ATOM 814 O O . ILE A 1 101 ? 15.596 -13.211 -14.092 1.00 79.00 101 ILE A O 1
ATOM 818 N N . PHE A 1 102 ? 15.248 -11.209 -15.065 1.00 83.31 102 PHE A N 1
ATOM 819 C CA . PHE A 1 102 ? 16.013 -10.421 -14.130 1.00 83.31 102 PHE A CA 1
ATOM 820 C C . PHE A 1 102 ? 15.370 -9.044 -14.013 1.00 83.31 102 PHE A C 1
ATOM 822 O O . PHE A 1 102 ? 14.502 -8.672 -14.807 1.00 83.31 102 PHE A O 1
ATOM 829 N N . VAL A 1 103 ? 15.784 -8.291 -13.007 1.00 85.62 103 VAL A N 1
ATOM 830 C CA . VAL A 1 103 ? 15.437 -6.882 -12.879 1.00 85.62 103 VAL A CA 1
ATOM 831 C C . VAL A 1 103 ? 16.539 -6.060 -13.547 1.00 85.62 103 VAL A C 1
ATOM 833 O O . VAL A 1 103 ? 17.710 -6.172 -13.182 1.00 85.62 103 VAL A O 1
ATOM 836 N N . ASP A 1 104 ? 16.162 -5.257 -14.541 1.00 84.94 104 ASP A N 1
ATOM 837 C CA . ASP A 1 104 ? 16.994 -4.188 -15.094 1.00 84.94 104 ASP A CA 1
ATOM 838 C C . ASP A 1 104 ? 16.758 -2.920 -14.278 1.00 84.94 104 ASP A C 1
ATOM 840 O O . ASP A 1 104 ? 15.699 -2.298 -14.366 1.00 84.94 104 ASP A O 1
ATOM 844 N N . CYS A 1 105 ? 17.751 -2.544 -13.477 1.00 84.75 105 CYS A N 1
ATOM 845 C CA . CYS A 1 105 ? 17.672 -1.436 -12.531 1.00 84.75 105 CYS A CA 1
ATOM 846 C C . CYS A 1 105 ? 17.841 -0.043 -13.175 1.00 84.75 105 CYS A C 1
ATOM 848 O O . CYS A 1 105 ? 17.926 0.951 -12.455 1.00 84.75 105 CYS A O 1
ATOM 850 N N . SER A 1 106 ? 17.893 0.062 -14.509 1.00 80.19 106 SER A N 1
ATOM 851 C CA . SER A 1 106 ? 18.153 1.326 -15.220 1.00 80.19 106 SER A CA 1
ATOM 852 C C . SER A 1 106 ? 16.901 2.154 -15.567 1.00 80.19 106 SER A C 1
ATOM 854 O O . SER A 1 106 ? 17.015 3.333 -15.943 1.00 80.19 106 SER A O 1
ATOM 856 N N . ALA A 1 107 ? 15.707 1.565 -15.438 1.00 80.38 107 ALA A N 1
ATOM 857 C CA . ALA A 1 107 ? 14.450 2.135 -15.928 1.00 80.38 107 ALA A CA 1
ATOM 858 C C . ALA A 1 107 ? 13.964 3.359 -15.124 1.00 80.38 107 ALA A C 1
ATOM 860 O O . ALA A 1 107 ? 13.545 4.360 -15.708 1.00 80.38 107 ALA A O 1
ATOM 861 N N . GLY A 1 108 ? 14.086 3.318 -13.797 1.00 86.06 108 GLY A N 1
ATOM 862 C CA . GLY A 1 108 ? 13.480 4.272 -12.868 1.00 86.06 108 GLY A CA 1
ATOM 863 C C . GLY A 1 108 ? 12.129 3.791 -12.326 1.00 86.06 108 GLY A C 1
ATOM 864 O O . GLY A 1 108 ? 11.407 3.031 -12.968 1.00 86.06 108 GLY A O 1
ATOM 865 N N . ALA A 1 109 ? 11.761 4.264 -11.137 1.00 89.12 109 ALA A N 1
ATOM 866 C CA . ALA A 1 109 ? 10.464 3.993 -10.530 1.00 89.12 109 ALA A CA 1
ATOM 867 C C . ALA A 1 109 ? 9.384 4.885 -11.152 1.00 89.12 109 ALA A C 1
ATOM 869 O O . ALA A 1 109 ? 9.518 6.110 -11.204 1.00 89.12 109 ALA A O 1
ATOM 870 N N . LYS A 1 110 ? 8.288 4.285 -11.614 1.00 88.06 110 LYS A N 1
ATOM 871 C CA . LYS A 1 110 ? 7.184 5.026 -12.223 1.00 88.06 110 LYS A CA 1
ATOM 872 C C . LYS A 1 110 ? 6.437 5.861 -11.174 1.00 88.06 110 LYS A C 1
ATOM 874 O O . LYS A 1 110 ? 5.930 5.320 -10.198 1.00 88.06 110 LYS A O 1
ATOM 879 N N . PHE A 1 111 ? 6.331 7.164 -11.410 1.00 89.12 111 PHE A N 1
ATOM 880 C CA . PHE A 1 111 ? 5.632 8.130 -10.566 1.00 89.12 111 PHE A CA 1
ATOM 881 C C . PHE A 1 111 ? 4.520 8.810 -11.365 1.00 89.12 111 PHE A C 1
ATOM 883 O O . PHE A 1 111 ? 4.764 9.340 -12.452 1.00 89.12 111 PHE A O 1
ATOM 890 N N . ILE A 1 112 ? 3.309 8.812 -10.813 1.00 88.19 112 ILE A N 1
ATOM 891 C CA . ILE A 1 112 ? 2.100 9.323 -11.459 1.00 88.19 112 ILE A CA 1
ATOM 892 C C . ILE A 1 112 ? 1.466 10.377 -10.567 1.00 88.19 112 ILE A C 1
ATOM 894 O O . ILE A 1 112 ? 1.274 10.147 -9.377 1.00 88.19 112 ILE A O 1
ATOM 898 N N . TYR A 1 113 ? 1.074 11.494 -11.170 1.00 89.94 113 TYR A N 1
ATOM 899 C CA . TYR A 1 113 ? 0.198 12.473 -10.547 1.00 89.94 113 TYR A CA 1
ATOM 900 C C . TYR A 1 113 ? -1.105 12.566 -11.340 1.00 89.94 113 TYR A C 1
ATOM 902 O O . TYR A 1 113 ? -1.104 12.798 -12.555 1.00 89.94 113 TYR A O 1
ATOM 910 N N . ALA A 1 114 ? -2.214 12.367 -10.642 1.00 88.19 114 ALA A N 1
ATOM 911 C CA . ALA A 1 114 ? -3.556 12.414 -11.186 1.00 88.19 114 ALA A CA 1
ATOM 912 C C . ALA A 1 114 ? -4.499 13.069 -10.174 1.00 88.19 114 ALA A C 1
ATOM 914 O O . ALA A 1 114 ? -4.194 13.156 -8.987 1.00 88.19 114 ALA A O 1
ATOM 915 N N . ASP A 1 115 ? -5.635 13.526 -10.673 1.00 84.12 115 ASP A N 1
ATOM 916 C CA . ASP A 1 115 ? -6.658 14.239 -9.925 1.00 84.12 115 ASP A CA 1
ATOM 917 C C . ASP A 1 115 ? -8.013 13.563 -10.127 1.00 84.12 115 ASP A C 1
ATOM 919 O O . ASP A 1 115 ? -8.286 12.988 -11.187 1.00 84.12 115 ASP A O 1
ATOM 923 N N . LEU A 1 116 ? -8.844 13.594 -9.094 1.00 83.50 116 LEU A N 1
ATOM 924 C CA . LEU A 1 116 ? -10.138 12.932 -9.058 1.00 83.50 116 LEU A CA 1
ATOM 925 C C . LEU A 1 116 ? -11.068 13.739 -8.160 1.00 83.50 116 LEU A C 1
ATOM 927 O O . LEU A 1 116 ? -10.726 14.038 -7.019 1.00 83.50 116 LEU A O 1
ATOM 931 N N . ASP A 1 117 ? -12.243 14.070 -8.685 1.00 82.12 117 ASP A N 1
ATOM 932 C CA . ASP A 1 117 ? -13.271 14.797 -7.947 1.00 82.12 117 ASP A CA 1
ATOM 933 C C . ASP A 1 117 ? -14.039 13.831 -7.032 1.00 82.12 117 ASP A C 1
ATOM 935 O O . ASP A 1 117 ? -15.073 13.279 -7.409 1.00 82.12 117 ASP A O 1
ATOM 939 N N . MET A 1 118 ? -13.442 13.534 -5.875 1.00 78.75 118 MET A N 1
ATOM 940 C CA . MET A 1 118 ? -13.978 12.666 -4.823 1.00 78.75 118 MET A CA 1
ATOM 941 C C . MET A 1 118 ? -13.528 13.156 -3.445 1.00 78.75 118 MET A C 1
ATOM 943 O O . MET A 1 118 ? -12.427 13.688 -3.283 1.00 78.75 118 MET A O 1
ATOM 947 N N . THR A 1 119 ? -14.359 12.930 -2.430 1.00 81.50 119 THR A N 1
ATOM 948 C CA . THR A 1 119 ? -14.007 13.181 -1.031 1.00 81.50 119 THR A CA 1
ATOM 949 C C . THR A 1 119 ? -13.359 11.952 -0.388 1.00 81.50 119 THR A C 1
ATOM 951 O O . THR A 1 119 ? -13.503 10.824 -0.859 1.00 81.50 119 THR A O 1
ATOM 954 N N . ILE A 1 120 ? -12.668 12.149 0.741 1.00 79.44 120 ILE A N 1
ATOM 955 C CA . ILE A 1 120 ? -12.152 11.031 1.552 1.00 79.44 120 ILE A CA 1
ATOM 956 C C . ILE A 1 120 ? -13.301 10.126 2.027 1.00 79.44 120 ILE A C 1
ATOM 958 O O . ILE A 1 120 ? -13.148 8.909 2.036 1.00 79.44 120 ILE A O 1
ATOM 962 N N . SER A 1 121 ? -14.460 10.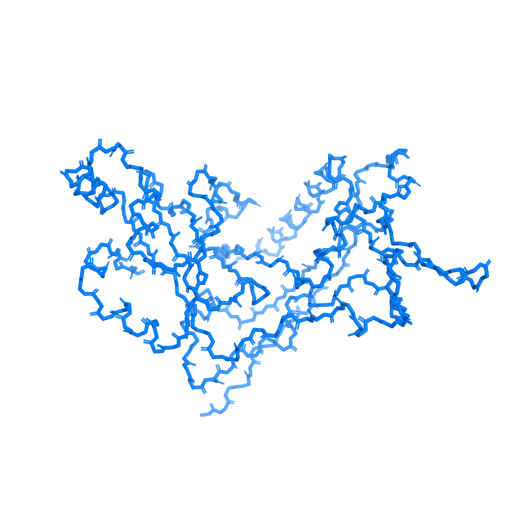702 2.364 1.00 77.81 121 SER A N 1
ATOM 963 C CA . SER A 1 121 ? -15.641 9.933 2.770 1.00 77.81 121 SER A CA 1
ATOM 964 C C . SER A 1 121 ? -16.144 9.023 1.651 1.00 77.81 121 SER A C 1
ATOM 966 O O . SER A 1 121 ? -16.559 7.904 1.931 1.00 77.81 121 SER A O 1
ATOM 968 N N . ASP A 1 122 ? -16.076 9.467 0.392 1.00 76.75 122 ASP A N 1
ATOM 969 C CA . ASP A 1 122 ? -16.489 8.640 -0.748 1.00 76.75 122 ASP A CA 1
ATOM 970 C C . ASP A 1 122 ? -15.573 7.418 -0.905 1.00 76.75 122 ASP A C 1
ATOM 972 O O . ASP A 1 122 ? -16.043 6.330 -1.228 1.00 76.75 122 ASP A O 1
ATOM 976 N N . ILE A 1 123 ? -14.272 7.577 -0.630 1.00 75.06 123 ILE A N 1
ATOM 977 C CA . ILE A 1 123 ? -13.281 6.489 -0.686 1.00 75.06 123 ILE A CA 1
ATOM 978 C C . ILE A 1 123 ? -13.464 5.508 0.479 1.00 75.06 123 ILE A C 1
ATOM 980 O O . ILE A 1 123 ? -13.323 4.304 0.286 1.00 75.06 123 ILE A O 1
ATOM 984 N N . LEU A 1 124 ? -13.757 6.017 1.680 1.00 73.56 124 LEU A N 1
ATOM 985 C CA . LEU A 1 124 ? -13.896 5.207 2.896 1.00 73.56 124 LEU A CA 1
ATOM 986 C C . LEU A 1 124 ? -15.284 4.579 3.067 1.00 73.56 124 LEU A C 1
ATOM 988 O O . LEU A 1 124 ? -15.458 3.725 3.937 1.00 73.56 124 LEU A O 1
ATOM 992 N N . SER A 1 125 ? -16.272 4.997 2.273 1.00 66.88 125 SER A N 1
ATOM 993 C CA . SER A 1 125 ? -17.618 4.432 2.343 1.00 66.88 125 SER A CA 1
ATOM 994 C C . SER A 1 125 ? -17.601 2.923 2.031 1.00 66.88 125 SER A C 1
ATOM 996 O O . SER A 1 125 ? -16.918 2.499 1.092 1.00 66.88 125 SER A O 1
ATOM 998 N N . PRO A 1 126 ? -18.314 2.082 2.810 1.00 53.53 126 PRO A N 1
ATOM 999 C CA . PRO A 1 126 ? -18.371 0.649 2.552 1.00 53.53 126 PRO A CA 1
ATOM 1000 C C . PRO A 1 126 ? -18.917 0.383 1.148 1.00 53.53 126 PRO A C 1
ATOM 1002 O O . PRO A 1 126 ? -19.927 0.954 0.742 1.00 53.53 126 PRO A O 1
ATOM 1005 N N . ILE A 1 127 ? -18.274 -0.517 0.406 1.00 52.50 127 ILE A N 1
ATOM 1006 C CA . ILE A 1 127 ? -18.805 -0.966 -0.881 1.00 52.50 127 ILE A CA 1
ATOM 1007 C C . ILE A 1 127 ? -19.991 -1.890 -0.584 1.00 52.50 127 ILE A C 1
ATOM 1009 O O . ILE A 1 127 ? -19.801 -3.034 -0.163 1.00 52.50 127 ILE A O 1
ATOM 1013 N N . ASP A 1 128 ? -21.213 -1.398 -0.788 1.00 36.91 128 ASP A N 1
ATOM 1014 C CA . ASP A 1 128 ? -22.421 -2.202 -0.620 1.00 36.91 128 ASP A CA 1
ATOM 1015 C C . ASP A 1 128 ? -22.388 -3.445 -1.525 1.00 36.91 128 ASP A C 1
ATOM 1017 O O . ASP A 1 128 ? -22.026 -3.386 -2.707 1.00 36.91 128 ASP A O 1
ATOM 1021 N N . ALA A 1 129 ? -22.857 -4.575 -0.985 1.00 38.19 129 ALA A N 1
ATOM 1022 C CA . ALA A 1 129 ? -22.983 -5.869 -1.669 1.00 38.19 129 ALA A CA 1
ATOM 1023 C C . ALA A 1 129 ? -23.822 -5.826 -2.970 1.00 38.19 129 ALA A C 1
ATOM 1025 O O . ALA A 1 129 ? -23.858 -6.802 -3.717 1.00 38.19 129 ALA A O 1
ATOM 1026 N N . GLN A 1 130 ? -24.477 -4.698 -3.268 1.00 35.72 130 GLN A N 1
ATOM 1027 C CA . GLN A 1 130 ? -25.227 -4.454 -4.503 1.00 35.72 130 GLN A CA 1
ATOM 1028 C C . GLN A 1 130 ? -24.376 -3.955 -5.682 1.00 35.72 130 GLN A C 1
ATOM 1030 O O . GLN A 1 130 ? -24.909 -3.779 -6.775 1.00 35.72 130 GLN A O 1
ATOM 1035 N N . GLY A 1 131 ? -23.058 -3.784 -5.529 1.00 36.62 131 GLY A N 1
ATOM 1036 C CA . GLY A 1 131 ? -22.177 -3.584 -6.684 1.00 36.62 131 GLY A CA 1
ATOM 1037 C C . GLY A 1 131 ? -22.399 -2.261 -7.423 1.00 36.62 131 GLY A C 1
ATOM 1038 O O . GLY A 1 131 ? -22.127 -2.181 -8.627 1.00 36.62 131 GLY A O 1
ATOM 1039 N N . ASN A 1 132 ? -22.840 -1.212 -6.716 1.00 34.53 132 ASN A N 1
ATOM 1040 C CA . ASN A 1 132 ? -22.712 0.159 -7.202 1.00 34.53 132 ASN A CA 1
ATOM 1041 C C . ASN A 1 132 ? -21.222 0.502 -7.241 1.00 34.53 132 ASN A C 1
ATOM 1043 O O . ASN A 1 132 ? -20.645 1.046 -6.306 1.00 34.53 132 ASN A O 1
ATOM 1047 N N . ASN A 1 133 ? -20.582 0.094 -8.335 1.00 41.47 133 ASN A N 1
ATOM 1048 C CA . ASN A 1 133 ? -19.190 0.372 -8.610 1.00 41.47 133 ASN A CA 1
ATOM 1049 C C . ASN A 1 133 ? -18.986 1.889 -8.565 1.00 41.47 133 ASN A C 1
ATOM 1051 O O . ASN A 1 133 ? -19.336 2.584 -9.524 1.00 41.47 133 ASN A O 1
ATOM 1055 N N . ILE A 1 134 ? -18.285 2.391 -7.547 1.00 44.59 134 ILE A N 1
ATOM 1056 C CA . ILE A 1 134 ? -17.374 3.514 -7.775 1.00 44.59 134 ILE A CA 1
ATOM 1057 C C . ILE A 1 134 ? -16.269 2.943 -8.667 1.00 44.59 134 ILE A C 1
ATOM 1059 O O . ILE A 1 134 ? -15.203 2.513 -8.233 1.00 44.59 134 ILE A O 1
ATOM 1063 N N . SER A 1 135 ? -16.599 2.809 -9.950 1.00 39.53 135 SER A N 1
ATOM 1064 C CA . SER A 1 135 ? -15.694 2.348 -10.983 1.00 39.53 135 SER A CA 1
ATOM 1065 C C . SER A 1 135 ? -14.682 3.464 -11.169 1.00 39.53 135 SER A C 1
ATOM 1067 O O . SER A 1 135 ? -14.880 4.359 -11.997 1.00 39.53 135 SER A O 1
ATOM 1069 N N . ILE A 1 136 ? -13.579 3.395 -10.425 1.00 41.94 136 ILE A N 1
ATOM 1070 C CA . ILE A 1 136 ? -12.363 4.095 -10.804 1.00 41.94 136 ILE A CA 1
ATOM 1071 C C . ILE A 1 136 ? -12.069 3.638 -12.233 1.00 41.94 136 ILE A C 1
ATOM 1073 O O . ILE A 1 136 ? -11.711 2.488 -12.475 1.00 41.94 136 ILE A O 1
ATOM 1077 N N . THR A 1 137 ? -12.294 4.524 -13.204 1.00 29.38 137 THR A N 1
ATOM 1078 C CA . THR A 1 137 ? -12.356 4.160 -14.631 1.00 29.38 137 THR A CA 1
ATOM 1079 C C . THR A 1 137 ? -11.025 3.595 -15.146 1.00 29.38 137 THR A C 1
ATOM 1081 O O . THR A 1 137 ? -10.969 3.037 -16.243 1.00 29.38 137 THR A O 1
ATOM 1084 N N . ARG A 1 138 ? -9.951 3.747 -14.354 1.00 37.34 138 ARG A N 1
ATOM 1085 C CA . ARG A 1 138 ? -8.636 3.111 -14.488 1.00 37.34 138 ARG A CA 1
ATOM 1086 C C . ARG A 1 138 ? -8.058 2.865 -13.081 1.00 37.34 138 ARG A C 1
ATOM 1088 O O . ARG A 1 138 ? -7.583 3.834 -12.490 1.00 37.34 138 ARG A O 1
ATOM 1095 N N . PRO A 1 139 ? -8.113 1.641 -12.523 1.00 42.78 139 PRO A N 1
ATOM 1096 C CA . PRO A 1 139 ? -7.509 1.352 -11.221 1.00 42.78 139 PRO A CA 1
ATOM 1097 C C . PRO A 1 139 ? -6.004 1.692 -11.218 1.00 42.78 139 PRO A C 1
ATOM 1099 O O . PRO A 1 139 ? -5.398 1.759 -12.300 1.00 42.78 139 PRO A O 1
ATOM 1102 N N . PRO A 1 140 ? -5.387 1.903 -10.035 1.00 42.84 140 PRO A N 1
ATOM 1103 C CA . PRO A 1 140 ? -3.933 1.979 -9.902 1.00 42.84 140 PRO A CA 1
ATOM 1104 C C . PRO A 1 140 ? -3.294 0.840 -10.694 1.00 42.84 140 PRO A C 1
ATOM 1106 O O . PRO A 1 140 ? -3.839 -0.258 -10.716 1.00 42.84 140 PRO A O 1
ATOM 1109 N N . ILE A 1 141 ? -2.191 1.117 -11.394 1.00 45.31 141 ILE A N 1
ATOM 1110 C CA . ILE A 1 141 ? -1.637 0.254 -12.447 1.00 45.31 141 ILE A CA 1
ATOM 1111 C C . ILE A 1 141 ? -1.665 -1.238 -12.055 1.00 45.31 141 ILE A C 1
ATOM 1113 O O . ILE A 1 141 ? -0.798 -1.728 -11.338 1.00 45.31 141 ILE A O 1
ATOM 1117 N N . ASP A 1 142 ? -2.634 -1.978 -12.598 1.00 41.34 142 ASP A N 1
ATOM 1118 C CA . ASP A 1 142 ? -2.708 -3.440 -12.467 1.00 41.34 142 ASP A CA 1
ATOM 1119 C C . ASP A 1 142 ? -1.779 -4.151 -13.468 1.00 41.34 142 ASP A C 1
ATOM 1121 O O . ASP A 1 142 ? -1.571 -5.367 -13.409 1.00 41.34 142 ASP A O 1
ATOM 1125 N N . LYS A 1 143 ? -1.223 -3.399 -14.428 1.00 41.56 143 LYS A N 1
ATOM 1126 C CA . LYS A 1 143 ? -0.306 -3.925 -15.438 1.00 41.56 143 LYS A CA 1
ATOM 1127 C C . LYS A 1 143 ? 1.103 -3.987 -14.881 1.00 41.56 143 LYS A C 1
ATOM 1129 O O . LYS A 1 143 ? 1.724 -2.966 -14.601 1.00 41.56 143 LYS A O 1
ATOM 1134 N N . ARG A 1 144 ? 1.632 -5.203 -14.775 1.00 46.22 144 ARG A N 1
ATOM 1135 C CA . ARG A 1 144 ? 3.049 -5.385 -14.487 1.00 46.22 144 ARG A CA 1
ATOM 1136 C C . ARG A 1 144 ? 3.883 -4.741 -15.573 1.00 46.22 144 ARG A C 1
ATOM 1138 O O . ARG A 1 144 ? 3.496 -4.838 -16.732 1.00 46.22 144 ARG A O 1
ATOM 1145 N N . GLY A 1 145 ? 4.925 -4.004 -15.168 1.00 43.16 145 GLY A N 1
ATOM 1146 C CA . GLY A 1 145 ? 5.881 -3.303 -16.033 1.00 43.16 145 GLY A CA 1
ATOM 1147 C C . GLY A 1 145 ? 6.708 -4.289 -16.854 1.00 43.16 145 GLY A C 1
ATOM 1148 O O . GLY A 1 145 ? 7.928 -4.313 -16.775 1.00 43.16 145 GLY A O 1
ATOM 1149 N N . PHE A 1 146 ? 6.007 -5.162 -17.565 1.00 42.06 146 PHE A N 1
ATOM 1150 C CA . PHE A 1 146 ? 6.504 -6.055 -18.574 1.00 42.06 146 PHE A CA 1
ATOM 1151 C C . PHE A 1 146 ? 6.316 -5.346 -19.915 1.00 42.06 146 PHE A C 1
ATOM 1153 O O . PHE A 1 146 ? 5.242 -4.788 -20.156 1.00 42.06 146 PHE A O 1
ATOM 1160 N N . PRO A 1 147 ? 7.314 -5.379 -20.802 1.00 37.91 147 PRO A N 1
ATOM 1161 C CA . PRO A 1 147 ? 7.092 -5.100 -22.213 1.00 37.91 147 PRO A CA 1
ATOM 1162 C C . PRO A 1 147 ? 5.951 -5.982 -22.757 1.00 37.91 147 PRO A C 1
ATOM 1164 O O . PRO A 1 147 ? 5.856 -7.162 -22.406 1.00 37.91 147 PRO A O 1
ATOM 1167 N N . ASP A 1 148 ? 5.079 -5.422 -23.597 1.00 34.19 148 ASP A N 1
ATOM 1168 C CA . ASP A 1 148 ? 3.971 -6.166 -24.203 1.00 34.19 148 ASP A CA 1
ATOM 1169 C C . ASP A 1 148 ? 4.500 -7.311 -25.096 1.00 34.19 148 ASP A C 1
ATOM 1171 O O . ASP A 1 148 ? 5.381 -7.111 -25.931 1.00 34.19 148 ASP A O 1
ATOM 1175 N N . GLY A 1 149 ? 3.932 -8.514 -24.935 1.00 43.97 149 GLY A N 1
ATOM 1176 C CA . GLY A 1 149 ? 4.065 -9.611 -25.905 1.00 43.97 149 GLY A CA 1
ATOM 1177 C C . GLY A 1 149 ? 5.010 -10.769 -25.570 1.00 43.97 149 GLY A C 1
ATOM 1178 O O . GLY A 1 149 ? 5.257 -11.590 -26.451 1.00 43.97 149 GLY A O 1
ATOM 1179 N N . VAL A 1 150 ? 5.547 -10.904 -24.351 1.00 46.16 150 VAL A N 1
ATOM 1180 C CA . VAL A 1 150 ? 6.576 -11.934 -24.112 1.00 46.16 150 VAL A CA 1
ATOM 1181 C C . VAL A 1 150 ? 6.428 -12.640 -22.763 1.00 46.16 150 VAL A C 1
ATOM 1183 O O . VAL A 1 150 ? 6.680 -12.095 -21.693 1.00 46.16 150 VAL A O 1
ATOM 1186 N N . SER A 1 151 ? 6.044 -13.912 -22.848 1.00 37.56 151 SER A N 1
ATOM 1187 C CA . SER A 1 151 ? 5.872 -14.846 -21.743 1.00 37.56 151 SER A CA 1
ATOM 1188 C C . SER A 1 151 ? 7.194 -15.405 -21.173 1.00 37.56 151 SER A C 1
ATOM 1190 O O . SER A 1 151 ? 7.824 -16.257 -21.797 1.00 37.56 151 SER A O 1
ATOM 1192 N N . THR A 1 152 ? 7.516 -14.935 -19.956 1.00 34.75 152 THR A N 1
ATOM 1193 C CA . THR A 1 152 ? 8.061 -15.640 -18.760 1.00 34.75 152 THR A CA 1
ATOM 1194 C C . THR A 1 152 ? 9.480 -16.216 -18.691 1.00 34.75 152 THR A C 1
ATOM 1196 O O . THR A 1 152 ? 10.035 -16.660 -19.689 1.00 34.75 152 THR A O 1
ATOM 1199 N N . ILE A 1 153 ? 9.991 -16.318 -17.442 1.00 35.69 153 ILE A N 1
ATOM 1200 C CA . ILE A 1 153 ? 11.160 -17.120 -17.030 1.00 35.69 153 ILE A CA 1
ATOM 1201 C C . ILE A 1 153 ? 11.004 -17.845 -15.716 1.00 35.69 153 ILE A C 1
ATOM 1203 O O . ILE A 1 153 ? 10.785 -17.197 -14.700 1.00 35.69 153 ILE A O 1
ATOM 1207 N N . ILE A 1 154 ? 11.330 -19.140 -15.778 1.00 38.03 154 ILE A N 1
ATOM 1208 C CA . ILE A 1 154 ? 12.075 -19.983 -14.828 1.00 38.03 154 ILE A CA 1
ATOM 1209 C C . ILE A 1 154 ? 12.699 -21.108 -15.705 1.00 38.03 154 ILE A C 1
ATOM 1211 O O . ILE A 1 154 ? 12.108 -21.435 -16.735 1.00 38.03 154 ILE A O 1
ATOM 1215 N N . LYS A 1 155 ? 13.832 -21.752 -15.360 1.00 40.19 155 LYS A N 1
ATOM 1216 C CA . LYS A 1 155 ? 14.123 -23.100 -15.914 1.00 40.19 155 LYS A CA 1
ATOM 1217 C C . LYS A 1 155 ? 13.190 -24.104 -15.230 1.00 40.19 155 LYS A C 1
ATOM 1219 O O . LYS A 1 155 ? 13.577 -24.770 -14.276 1.00 40.19 155 LYS A O 1
ATOM 1224 N N . LEU A 1 156 ? 11.943 -24.143 -15.677 1.00 40.31 156 LEU A N 1
ATOM 1225 C CA . LEU A 1 156 ? 10.958 -25.155 -15.310 1.00 40.31 156 LEU A CA 1
ATOM 1226 C C . LEU A 1 156 ? 10.725 -26.077 -16.512 1.00 40.31 156 LEU A C 1
ATOM 1228 O O . LEU A 1 156 ? 10.893 -25.630 -17.645 1.00 40.31 156 LEU A O 1
ATOM 1232 N N . PRO A 1 157 ? 10.328 -27.341 -16.307 1.00 44.19 157 PRO A N 1
ATOM 1233 C CA . PRO A 1 157 ? 10.037 -28.292 -17.383 1.00 44.19 157 PRO A CA 1
ATOM 1234 C C . PRO A 1 157 ? 8.699 -27.989 -18.094 1.00 44.19 157 PRO A C 1
ATOM 1236 O O . PRO A 1 157 ? 7.962 -28.907 -18.435 1.00 44.19 157 PRO A O 1
ATOM 1239 N N . PHE A 1 158 ? 8.356 -26.711 -18.273 1.00 43.81 158 PHE A N 1
ATOM 1240 C CA . PHE A 1 158 ? 7.063 -26.246 -18.776 1.00 43.81 158 PHE A CA 1
ATOM 1241 C C . PHE A 1 158 ? 7.276 -25.235 -19.906 1.00 43.81 158 PHE A C 1
ATOM 1243 O O . PHE A 1 158 ? 8.151 -24.370 -19.826 1.00 43.81 158 PHE A O 1
ATOM 1250 N N . THR A 1 159 ? 6.488 -25.366 -20.970 1.00 47.97 159 THR A N 1
ATOM 1251 C CA . THR A 1 159 ? 6.700 -24.692 -22.267 1.00 47.97 159 THR A CA 1
ATOM 1252 C C . THR A 1 159 ? 5.837 -23.441 -22.430 1.00 47.97 159 THR A C 1
ATOM 1254 O O . THR A 1 159 ? 6.169 -22.565 -23.230 1.00 47.97 159 THR A O 1
ATOM 1257 N N . HIS A 1 160 ? 4.755 -23.319 -21.651 1.00 54.47 160 HIS A N 1
ATOM 1258 C CA . HIS A 1 160 ? 3.783 -22.228 -21.760 1.00 54.47 160 HIS A CA 1
ATOM 1259 C C . HIS A 1 160 ? 3.505 -21.539 -20.411 1.00 54.47 160 HIS A C 1
ATOM 1261 O O . HIS A 1 160 ? 3.446 -22.175 -19.364 1.00 54.47 160 HIS A O 1
ATOM 1267 N N . GLN A 1 161 ? 3.304 -20.214 -20.425 1.00 48.38 161 GLN A N 1
ATOM 1268 C CA . GLN A 1 161 ? 3.042 -19.395 -19.223 1.00 48.38 161 GLN A CA 1
ATOM 1269 C C . GLN A 1 161 ? 1.790 -19.824 -18.454 1.00 48.38 161 GLN A C 1
ATOM 1271 O O . GLN A 1 161 ? 1.750 -19.726 -17.226 1.00 48.38 161 GLN A O 1
ATOM 1276 N N . ASP A 1 162 ? 0.786 -20.307 -19.182 1.00 56.56 162 ASP A N 1
ATOM 1277 C CA . ASP A 1 162 ? -0.486 -20.765 -18.626 1.00 56.56 162 ASP A CA 1
ATOM 1278 C C . ASP A 1 162 ? -0.337 -22.083 -17.844 1.00 56.56 162 ASP A C 1
ATOM 1280 O O . ASP A 1 162 ? -1.202 -22.416 -17.039 1.00 56.56 162 ASP A O 1
ATOM 1284 N N . GLU A 1 163 ? 0.778 -22.808 -18.017 1.00 50.44 163 GLU A N 1
ATOM 1285 C CA . GLU A 1 163 ? 1.056 -24.068 -17.313 1.00 50.44 163 GLU A CA 1
ATOM 1286 C C . GLU A 1 163 ? 1.530 -23.854 -15.865 1.00 50.44 163 GLU A C 1
ATOM 1288 O O . GLU A 1 163 ? 1.442 -24.774 -15.057 1.00 50.44 163 GLU A O 1
ATOM 1293 N N . PHE A 1 164 ? 2.013 -22.655 -15.503 1.00 52.53 164 PHE A N 1
ATOM 1294 C CA . PHE A 1 164 ? 2.536 -22.389 -14.152 1.00 52.53 164 PHE A CA 1
ATOM 1295 C C . PHE A 1 164 ? 2.111 -21.052 -13.529 1.00 52.53 164 PHE A C 1
ATOM 1297 O O . PHE A 1 164 ? 2.296 -20.857 -12.327 1.00 52.53 164 PHE A O 1
ATOM 1304 N N . ILE A 1 165 ? 1.514 -20.127 -14.292 1.00 48.00 165 ILE A N 1
ATOM 1305 C CA . ILE A 1 165 ? 0.951 -18.882 -13.750 1.00 48.00 165 ILE A CA 1
ATOM 1306 C C . ILE A 1 165 ? -0.570 -19.009 -13.630 1.00 48.00 165 ILE A C 1
ATOM 1308 O O . ILE A 1 165 ? -1.333 -18.511 -14.456 1.00 48.00 165 ILE A O 1
ATOM 1312 N N . SER A 1 166 ? -1.023 -19.610 -12.530 1.00 50.09 166 SER A N 1
ATOM 1313 C CA . SER A 1 166 ? -2.398 -19.427 -12.058 1.00 50.09 166 SER A CA 1
ATOM 1314 C C . SER A 1 166 ? -2.501 -18.068 -11.364 1.00 50.09 166 SER A C 1
ATOM 1316 O O . SER A 1 166 ? -1.936 -17.859 -10.290 1.00 50.09 166 SER A O 1
ATOM 1318 N N . ARG A 1 167 ? -3.185 -17.101 -11.989 1.00 50.06 167 ARG A N 1
ATOM 1319 C CA . ARG A 1 167 ? -3.443 -15.801 -11.352 1.00 50.06 167 ARG A CA 1
ATOM 1320 C C . ARG A 1 167 ? -4.642 -15.922 -10.427 1.00 50.06 167 ARG A C 1
ATOM 1322 O O . ARG A 1 167 ? -5.753 -16.178 -10.892 1.00 50.06 167 ARG A O 1
ATOM 1329 N N . PHE A 1 168 ? -4.434 -15.640 -9.143 1.00 49.16 168 PHE A N 1
ATOM 1330 C CA . PHE A 1 168 ? -5.528 -15.547 -8.183 1.00 49.16 168 PHE A CA 1
ATOM 1331 C C . PHE A 1 168 ? -6.549 -14.494 -8.642 1.00 49.16 168 PHE A C 1
ATOM 1333 O O . PHE A 1 168 ? -6.256 -13.296 -8.752 1.00 49.16 168 PHE A O 1
ATOM 1340 N N . LYS A 1 169 ? -7.770 -14.945 -8.932 1.00 51.72 169 LYS A N 1
ATOM 1341 C CA . LYS A 1 169 ? -8.926 -14.073 -9.127 1.00 51.72 169 LYS A CA 1
ATOM 1342 C C . LYS A 1 169 ? -9.612 -13.939 -7.777 1.00 51.72 169 LYS A C 1
ATOM 1344 O O . LYS A 1 169 ? -10.266 -14.877 -7.338 1.00 51.72 169 LYS A O 1
ATOM 1349 N N . ALA A 1 170 ? -9.453 -12.776 -7.147 1.00 51.78 170 ALA A N 1
ATOM 1350 C CA . ALA A 1 170 ? -10.229 -12.436 -5.963 1.00 51.78 170 ALA A CA 1
ATOM 1351 C C . ALA A 1 170 ? -11.727 -12.647 -6.269 1.00 51.78 170 ALA A C 1
ATOM 1353 O O . ALA A 1 170 ? -12.188 -12.178 -7.321 1.00 51.78 170 ALA A O 1
ATOM 1354 N N . PRO A 1 171 ? -12.468 -13.376 -5.416 1.00 56.44 171 PRO A N 1
ATOM 1355 C CA . PRO A 1 171 ? -13.915 -13.475 -5.518 1.00 56.44 171 PRO A CA 1
ATOM 1356 C C . PRO A 1 171 ? -14.538 -12.081 -5.653 1.00 56.44 171 PRO A C 1
ATOM 1358 O O . PRO A 1 171 ? -14.148 -11.152 -4.950 1.00 56.44 171 PRO A O 1
ATOM 1361 N N . LYS A 1 172 ? -15.515 -11.921 -6.555 1.00 56.34 172 LYS A N 1
ATOM 1362 C CA . LYS A 1 172 ? -16.157 -10.619 -6.837 1.00 56.34 172 LYS A CA 1
ATOM 1363 C C . LYS A 1 172 ? -16.966 -10.044 -5.660 1.00 56.34 172 LYS A C 1
ATOM 1365 O O . LYS A 1 172 ? -17.487 -8.947 -5.792 1.00 56.34 172 LYS A O 1
ATOM 1370 N N . LEU A 1 173 ? -17.095 -10.781 -4.557 1.00 63.44 173 LEU A N 1
ATOM 1371 C CA . LEU A 1 173 ? -18.031 -10.506 -3.465 1.00 63.44 173 LEU A CA 1
ATOM 1372 C C . LEU A 1 173 ? -17.345 -10.340 -2.098 1.00 63.44 173 LEU A C 1
ATOM 1374 O O . LEU A 1 173 ? -18.002 -10.491 -1.084 1.00 63.44 173 LEU A O 1
ATOM 1378 N N . ILE A 1 174 ? -16.040 -10.069 -2.021 1.00 66.44 174 ILE A N 1
ATOM 1379 C CA . ILE A 1 174 ? -15.380 -9.860 -0.716 1.00 66.44 174 ILE A CA 1
ATOM 1380 C C . ILE A 1 174 ? -15.747 -8.476 -0.160 1.00 66.44 174 ILE A C 1
ATOM 1382 O O . ILE A 1 174 ? -15.570 -7.478 -0.860 1.00 66.44 174 ILE A O 1
ATOM 1386 N N . ARG A 1 175 ? -16.210 -8.417 1.098 1.00 72.31 175 ARG A N 1
ATOM 1387 C CA . ARG A 1 175 ? -16.370 -7.171 1.867 1.00 72.31 175 ARG A CA 1
ATOM 1388 C C . ARG A 1 175 ? -15.091 -6.888 2.653 1.00 72.31 175 ARG A C 1
ATOM 1390 O O . ARG A 1 175 ? -14.562 -7.769 3.328 1.00 72.31 175 ARG A O 1
ATOM 1397 N N . GLU A 1 176 ? -14.615 -5.652 2.559 1.00 68.06 176 GLU A N 1
ATOM 1398 C CA . GLU A 1 176 ? -13.501 -5.118 3.347 1.00 68.06 176 GLU A CA 1
ATOM 1399 C C . GLU A 1 176 ? -14.059 -4.147 4.389 1.00 68.06 176 GLU A C 1
ATOM 1401 O O . GLU A 1 176 ? -14.926 -3.329 4.068 1.00 68.06 176 GLU A O 1
ATOM 1406 N N . ARG A 1 177 ? -13.581 -4.248 5.631 1.00 74.31 177 ARG A N 1
ATOM 1407 C CA . ARG A 1 177 ? -13.931 -3.317 6.705 1.00 74.31 177 ARG A CA 1
ATOM 1408 C C . ARG A 1 177 ? -12.751 -3.129 7.651 1.00 74.31 177 ARG A C 1
ATOM 1410 O O . ARG A 1 177 ? -12.148 -4.105 8.093 1.00 74.31 177 ARG A O 1
ATOM 1417 N N . THR A 1 178 ? -12.473 -1.874 8.000 1.00 79.62 178 THR A N 1
ATOM 1418 C CA . THR A 1 178 ? -11.504 -1.531 9.046 1.00 79.62 178 THR A CA 1
ATOM 1419 C C . THR A 1 178 ? -12.210 -1.420 10.394 1.00 79.62 178 THR A C 1
ATOM 1421 O O . THR A 1 178 ? -13.144 -0.634 10.547 1.00 79.62 178 THR A O 1
ATOM 1424 N N . PHE A 1 179 ? -11.751 -2.189 11.377 1.00 83.19 179 PHE A N 1
ATOM 1425 C CA . PHE A 1 179 ? -12.188 -2.144 12.768 1.00 83.19 179 PHE A CA 1
ATOM 1426 C C . PHE A 1 179 ? -11.105 -1.484 13.616 1.00 83.19 179 PHE A C 1
ATOM 1428 O O . PHE A 1 179 ? -9.957 -1.931 13.628 1.00 83.19 179 PHE A O 1
ATOM 1435 N N . GLN A 1 180 ? -11.461 -0.413 14.316 1.00 84.69 180 GLN A N 1
ATOM 1436 C CA . GLN A 1 180 ? -10.539 0.318 15.181 1.00 84.69 180 GLN A CA 1
ATOM 1437 C C . GLN A 1 180 ? -10.687 -0.176 16.616 1.00 84.69 180 GLN A C 1
ATOM 1439 O O . GLN A 1 180 ? -11.802 -0.326 17.105 1.00 84.69 180 GLN A O 1
ATOM 1444 N N . PHE A 1 181 ? -9.574 -0.416 17.301 1.00 85.19 181 PHE A N 1
ATOM 1445 C CA . PHE A 1 181 ? -9.558 -0.821 18.704 1.00 85.19 181 PHE A CA 1
ATOM 1446 C C . PHE A 1 181 ? -8.745 0.184 19.516 1.00 85.19 181 PHE A C 1
ATOM 1448 O O . PHE A 1 181 ? -7.535 0.336 19.304 1.00 85.19 181 PHE A O 1
ATOM 1455 N N . SER A 1 182 ? -9.395 0.838 20.479 1.00 88.06 182 SER A N 1
ATOM 1456 C CA . SER A 1 182 ? -8.726 1.738 21.419 1.00 88.06 182 SER A CA 1
ATOM 1457 C C . SER A 1 182 ? -7.683 1.002 22.265 1.00 88.06 182 SER A C 1
ATOM 1459 O O . SER A 1 182 ? -7.760 -0.209 22.501 1.00 88.06 182 SER A O 1
ATOM 1461 N N . SER A 1 183 ? -6.706 1.746 22.785 1.00 85.81 183 SER A N 1
ATOM 1462 C CA . SER A 1 183 ? -5.699 1.194 23.700 1.00 85.81 183 SER A CA 1
ATOM 1463 C C . SER A 1 183 ? -6.325 0.581 24.963 1.00 85.81 183 SER A C 1
ATOM 1465 O O . SER A 1 183 ? -5.835 -0.436 25.459 1.00 85.81 183 SER A O 1
ATOM 1467 N N . GLU A 1 184 ? -7.436 1.146 25.447 1.00 87.56 184 GLU A N 1
ATOM 1468 C CA . GLU A 1 184 ? -8.193 0.634 26.592 1.00 87.56 184 GLU A CA 1
ATOM 1469 C C . GLU A 1 184 ? -8.863 -0.710 26.277 1.00 87.56 184 GLU A C 1
ATOM 1471 O O . GLU A 1 184 ? -8.701 -1.665 27.042 1.00 87.56 184 GLU A O 1
ATOM 1476 N N . SER A 1 185 ? -9.558 -0.822 25.138 1.00 86.50 185 SER A N 1
ATOM 1477 C CA . SER A 1 185 ? -10.182 -2.078 24.701 1.00 86.50 185 SER A CA 1
ATOM 1478 C C . SER A 1 185 ? -9.134 -3.175 24.515 1.00 86.50 185 SER A C 1
ATOM 1480 O O . SER A 1 185 ? -9.294 -4.286 25.022 1.00 86.50 185 SER A O 1
ATOM 1482 N N . ILE A 1 186 ? -7.999 -2.849 23.885 1.00 86.94 186 ILE A N 1
ATOM 1483 C CA . ILE A 1 186 ? -6.874 -3.779 23.730 1.00 86.94 186 ILE A CA 1
ATOM 1484 C C . ILE A 1 186 ? -6.316 -4.224 25.086 1.00 86.94 186 ILE A C 1
ATOM 1486 O O . ILE A 1 186 ? -5.998 -5.404 25.265 1.00 86.94 186 ILE A O 1
ATOM 1490 N N . ALA A 1 187 ? -6.194 -3.315 26.056 1.00 86.94 187 ALA A N 1
ATOM 1491 C CA . ALA A 1 187 ? -5.725 -3.655 27.394 1.00 86.94 187 ALA A CA 1
ATOM 1492 C C . ALA A 1 187 ? -6.701 -4.592 28.125 1.00 86.94 187 ALA A C 1
ATOM 1494 O O . ALA A 1 187 ? -6.252 -5.572 28.724 1.00 86.94 187 ALA A O 1
ATOM 1495 N N . LYS A 1 188 ? -8.015 -4.341 28.027 1.00 87.00 188 LYS A N 1
ATOM 1496 C CA . LYS A 1 188 ? -9.070 -5.195 28.603 1.00 87.00 188 LYS A CA 1
ATOM 1497 C C . LYS A 1 188 ? -9.052 -6.595 27.996 1.00 87.00 188 LYS A C 1
ATOM 1499 O O . LYS A 1 188 ? -8.958 -7.575 28.735 1.00 87.00 188 LYS A O 1
ATOM 1504 N N . LEU A 1 189 ? -9.047 -6.685 26.665 1.00 86.38 189 LEU A N 1
ATOM 1505 C CA . LEU A 1 189 ? -8.959 -7.956 25.944 1.00 86.38 189 LEU A CA 1
ATOM 1506 C C . LEU A 1 189 ? -7.707 -8.737 26.355 1.00 86.38 189 LEU A C 1
ATOM 1508 O O . LEU A 1 189 ? -7.767 -9.925 26.671 1.00 86.38 189 LEU A O 1
ATOM 1512 N N . LYS A 1 190 ? -6.552 -8.063 26.395 1.00 86.38 190 LYS A N 1
ATOM 1513 C CA . LYS A 1 190 ? -5.290 -8.685 26.796 1.00 86.38 190 LYS A CA 1
ATOM 1514 C C . LYS A 1 190 ? -5.332 -9.172 28.242 1.00 86.38 190 LYS A C 1
ATOM 1516 O O . LYS A 1 190 ? -4.795 -10.242 28.523 1.00 86.38 190 LYS A O 1
ATOM 1521 N N . ALA A 1 191 ? -5.917 -8.405 29.159 1.00 87.06 191 ALA A N 1
ATOM 1522 C CA . ALA A 1 191 ? -6.043 -8.800 30.558 1.00 87.06 191 ALA A CA 1
ATOM 1523 C C . ALA A 1 191 ? -6.917 -10.055 30.705 1.00 87.06 191 ALA A C 1
ATOM 1525 O O . ALA A 1 191 ? -6.479 -11.003 31.353 1.00 87.06 191 ALA A O 1
ATOM 1526 N N . LYS A 1 192 ? -8.076 -10.099 30.030 1.00 86.12 192 LYS A N 1
ATOM 1527 C CA . LYS A 1 192 ? -8.961 -11.277 29.983 1.00 86.12 192 LYS A CA 1
ATOM 1528 C C . LYS A 1 192 ? -8.221 -12.508 29.449 1.00 86.12 192 LYS A C 1
ATOM 1530 O O . LYS A 1 192 ? -8.123 -13.514 30.142 1.00 86.12 192 LYS A O 1
ATOM 1535 N N . ALA A 1 193 ? -7.571 -12.385 28.289 1.00 84.94 193 ALA A N 1
ATOM 1536 C CA . ALA A 1 193 ? -6.822 -13.486 27.681 1.00 84.94 193 ALA A CA 1
ATOM 1537 C C . ALA A 1 193 ? -5.673 -14.002 28.569 1.00 84.94 193 ALA A C 1
ATOM 1539 O O . ALA A 1 193 ? -5.420 -15.200 28.625 1.00 84.94 193 ALA A O 1
ATOM 1540 N N . ASN A 1 194 ? -4.965 -13.111 29.275 1.00 87.31 194 ASN A N 1
ATOM 1541 C CA . ASN A 1 194 ? -3.908 -13.514 30.208 1.00 87.31 194 ASN A CA 1
ATOM 1542 C C . ASN A 1 194 ? -4.449 -14.128 31.509 1.00 87.31 194 ASN A C 1
ATOM 1544 O O . ASN A 1 194 ? -3.723 -14.889 32.137 1.00 87.31 194 ASN A O 1
ATOM 1548 N N . ALA A 1 195 ? -5.680 -13.814 31.921 1.00 86.94 195 ALA A N 1
ATOM 1549 C CA . ALA A 1 195 ? -6.317 -14.451 33.074 1.00 86.94 195 ALA A CA 1
ATOM 1550 C C . ALA A 1 195 ? -6.748 -15.897 32.770 1.00 86.94 195 ALA A C 1
ATOM 1552 O O . ALA A 1 195 ? -6.736 -16.745 33.657 1.00 86.94 195 ALA A O 1
ATOM 1553 N N . GLU A 1 196 ? -7.095 -16.178 31.514 1.00 85.69 196 GLU A N 1
ATOM 1554 C CA . GLU A 1 196 ? -7.568 -17.488 31.046 1.00 85.69 196 GLU A CA 1
ATOM 1555 C C . GLU A 1 196 ? -6.437 -18.382 30.494 1.00 85.69 196 GLU A C 1
ATOM 1557 O O . GLU A 1 196 ? -6.657 -19.548 30.169 1.00 85.69 196 GLU A O 1
ATOM 1562 N N . SER A 1 197 ? -5.211 -17.856 30.395 1.00 82.12 197 SER A N 1
ATOM 1563 C CA . SER A 1 197 ? -4.060 -18.534 29.791 1.00 82.12 197 SER A CA 1
ATOM 1564 C C . SER A 1 197 ? -2.939 -18.791 30.793 1.00 82.12 197 SER A C 1
ATOM 1566 O O . SER A 1 197 ? -2.533 -17.914 31.547 1.00 82.12 197 SER A O 1
ATOM 1568 N N . ASN A 1 198 ? -2.327 -19.973 30.698 1.00 81.50 198 ASN A N 1
ATOM 1569 C CA . ASN A 1 198 ? -1.117 -20.318 31.454 1.00 81.50 198 ASN A CA 1
ATOM 1570 C C . ASN A 1 198 ? 0.155 -19.625 30.923 1.00 81.50 198 ASN A C 1
ATOM 1572 O O . ASN A 1 198 ? 1.204 -19.676 31.560 1.00 81.50 198 ASN A O 1
ATOM 1576 N N . ASN A 1 199 ? 0.079 -18.997 29.746 1.00 83.50 199 ASN A N 1
ATOM 1577 C CA . ASN A 1 199 ? 1.174 -18.275 29.100 1.00 83.50 199 ASN A CA 1
ATOM 1578 C C . ASN A 1 199 ? 0.855 -16.784 28.974 1.00 83.50 199 ASN A C 1
ATOM 1580 O O . ASN A 1 199 ? -0.301 -16.399 28.807 1.00 83.50 199 ASN A O 1
ATOM 1584 N N . LYS A 1 200 ? 1.899 -15.947 28.939 1.00 85.44 200 LYS A N 1
ATOM 1585 C CA . LYS A 1 200 ? 1.756 -14.507 28.696 1.00 85.44 200 LYS A CA 1
ATOM 1586 C C . LYS A 1 200 ? 1.366 -14.235 27.236 1.00 85.44 200 LYS A C 1
ATOM 1588 O O . LYS A 1 200 ? 2.201 -14.347 26.341 1.00 85.44 200 LYS A O 1
ATOM 1593 N N . ILE A 1 201 ? 0.119 -13.833 27.009 1.00 84.25 201 ILE A N 1
ATOM 1594 C CA . ILE A 1 201 ? -0.453 -13.496 25.700 1.00 84.25 201 ILE A CA 1
ATOM 1595 C C . ILE A 1 201 ? -0.238 -12.003 25.391 1.00 84.25 201 ILE A C 1
ATOM 1597 O O . ILE A 1 201 ? -0.481 -11.115 26.217 1.00 84.25 201 ILE A O 1
ATOM 1601 N N . SER A 1 202 ? 0.257 -11.711 24.188 1.00 83.94 202 SER A N 1
ATOM 1602 C CA . SER A 1 202 ? 0.429 -10.347 23.666 1.00 83.94 202 SER A CA 1
ATOM 1603 C C . SER A 1 202 ? -0.858 -9.788 23.049 1.00 83.94 202 SER A C 1
ATOM 1605 O O . SER A 1 202 ? -1.702 -10.550 22.595 1.00 83.94 202 SER A O 1
ATOM 1607 N N . SER A 1 203 ? -0.973 -8.459 22.933 1.00 80.19 203 SER A N 1
ATOM 1608 C CA . SER A 1 203 ? -2.131 -7.800 22.302 1.00 80.19 203 SER A CA 1
ATOM 1609 C C . SER A 1 203 ? -2.428 -8.327 20.891 1.00 80.19 203 SER A C 1
ATOM 1611 O O . SER A 1 203 ? -3.582 -8.538 20.539 1.00 80.19 203 SER A O 1
ATOM 1613 N N . PHE A 1 204 ? -1.383 -8.599 20.101 1.00 76.62 204 PHE A N 1
ATOM 1614 C CA . PHE A 1 204 ? -1.529 -9.153 18.754 1.00 76.62 204 PHE A CA 1
ATOM 1615 C C . PHE A 1 204 ? -2.085 -10.582 18.769 1.00 76.62 204 PHE A C 1
ATOM 1617 O O . PHE A 1 204 ? -2.944 -10.912 17.958 1.00 76.62 204 PHE A O 1
ATO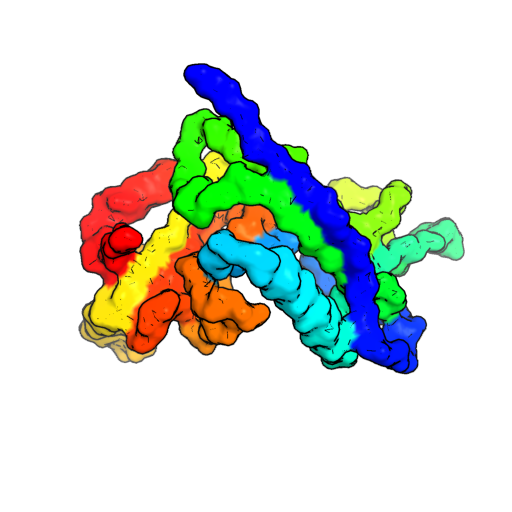M 1624 N N . GLN A 1 205 ? -1.627 -11.425 19.700 1.00 80.38 205 GLN A N 1
ATOM 1625 C CA . GLN A 1 205 ? -2.155 -12.783 19.857 1.00 80.38 205 GLN A CA 1
ATOM 1626 C C . GLN A 1 205 ? -3.604 -12.766 20.340 1.00 80.38 205 GLN A C 1
ATOM 1628 O O . GLN A 1 205 ? -4.405 -13.539 19.832 1.00 80.38 205 GLN A O 1
ATOM 1633 N N . THR A 1 206 ? -3.950 -11.866 21.265 1.00 79.19 206 THR A N 1
ATOM 1634 C CA . THR A 1 206 ? -5.331 -11.687 21.719 1.00 79.19 206 THR A CA 1
ATOM 1635 C C . THR A 1 206 ? -6.254 -11.310 20.560 1.00 79.19 206 THR A C 1
ATOM 1637 O O . THR A 1 206 ? -7.276 -11.958 20.374 1.00 79.19 206 THR A O 1
ATOM 1640 N N . LEU A 1 207 ? -5.873 -10.332 19.731 1.00 76.50 207 LEU A N 1
ATOM 1641 C CA . LEU A 1 207 ? -6.660 -9.973 18.547 1.00 76.50 207 LEU A CA 1
ATOM 1642 C C . LEU A 1 207 ? -6.719 -11.100 17.510 1.00 76.50 207 LEU A C 1
ATOM 1644 O O . LEU A 1 207 ? -7.776 -11.359 16.952 1.00 76.50 207 LEU A O 1
ATOM 1648 N N . SER A 1 208 ? -5.607 -11.798 17.269 1.00 73.81 208 SER A N 1
ATOM 1649 C CA . SER A 1 208 ? -5.580 -12.921 16.319 1.00 73.81 208 SER A CA 1
ATOM 1650 C C . SER A 1 208 ? -6.488 -14.072 16.768 1.00 73.81 208 SER A C 1
ATOM 1652 O O . SER A 1 208 ? -7.083 -14.742 15.931 1.00 73.81 208 SER A O 1
ATOM 1654 N N . ALA A 1 209 ? -6.593 -14.303 18.081 1.00 75.75 209 ALA A N 1
ATOM 1655 C CA . ALA A 1 209 ? -7.501 -15.292 18.652 1.00 75.75 209 ALA A CA 1
ATOM 1656 C C . ALA A 1 209 ? -8.971 -14.859 18.543 1.00 75.75 209 ALA A C 1
ATOM 1658 O O . ALA A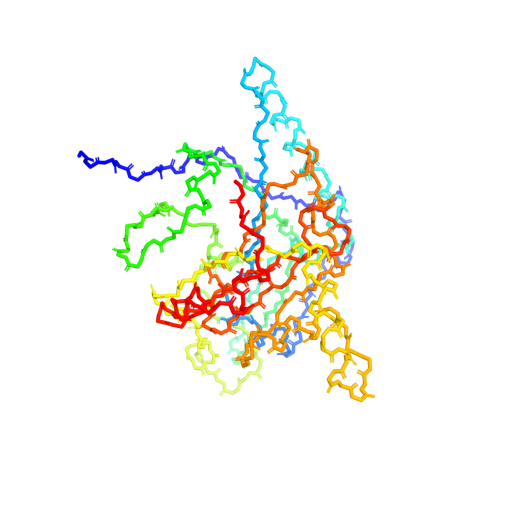 1 209 ? -9.823 -15.708 18.304 1.00 75.75 209 ALA A O 1
ATOM 1659 N N . LEU A 1 210 ? -9.251 -13.556 18.672 1.00 73.25 210 LEU A N 1
ATOM 1660 C CA . LEU A 1 210 ? -10.602 -13.000 18.564 1.00 73.25 210 LEU A CA 1
ATOM 1661 C C . LEU A 1 210 ? -11.186 -13.152 17.148 1.00 73.25 210 LEU A C 1
ATOM 1663 O O . LEU A 1 210 ? -12.378 -13.382 17.000 1.00 73.25 210 LEU A O 1
ATOM 1667 N N . VAL A 1 211 ? -10.349 -13.093 16.108 1.00 71.19 211 VAL A N 1
ATOM 1668 C CA . VAL A 1 211 ? -10.774 -13.297 14.710 1.00 71.19 211 VAL A CA 1
ATOM 1669 C C . VAL A 1 211 ? -10.474 -14.727 14.230 1.00 71.19 211 VAL A C 1
ATOM 1671 O O . VAL A 1 211 ? -10.008 -14.921 13.116 1.00 71.19 211 VAL A O 1
ATOM 1674 N N . TRP A 1 212 ? -10.654 -15.735 15.093 1.00 63.16 212 TRP A N 1
ATOM 1675 C CA . TRP A 1 212 ? -10.255 -17.137 14.882 1.00 63.16 212 TRP A CA 1
ATOM 1676 C C . TRP A 1 212 ? -10.410 -17.646 13.433 1.00 63.16 212 TRP A C 1
ATOM 1678 O O . TRP A 1 212 ? -11.429 -17.439 12.780 1.00 63.16 212 TRP A O 1
ATOM 1688 N N . SER A 1 213 ? -9.404 -18.394 12.959 1.00 64.75 213 SER A N 1
ATOM 1689 C CA . SER A 1 213 ? -9.322 -18.972 11.608 1.00 64.75 213 SER A CA 1
ATOM 1690 C C . SER A 1 213 ? -8.994 -17.993 10.469 1.00 64.75 213 SER A C 1
ATOM 1692 O O . SER A 1 213 ? -9.289 -18.316 9.323 1.00 64.75 213 SER A O 1
ATOM 1694 N N . VAL A 1 214 ? -8.327 -16.861 10.742 1.00 74.06 214 VAL A N 1
ATOM 1695 C CA . VAL A 1 214 ? -7.869 -15.897 9.717 1.00 74.06 214 VAL A CA 1
ATOM 1696 C C . VAL A 1 214 ? -6.390 -15.983 9.333 1.00 74.06 214 VAL A C 1
ATOM 1698 O O . VAL A 1 214 ? -5.529 -16.381 10.116 1.00 74.06 214 VAL A O 1
ATOM 1701 N N . THR A 1 215 ? -6.072 -15.547 8.112 1.00 74.75 215 THR A N 1
ATOM 1702 C CA . THR A 1 215 ? -4.699 -15.276 7.672 1.00 74.75 215 THR A CA 1
ATOM 1703 C C . THR A 1 215 ? -4.299 -13.868 8.100 1.00 74.75 215 THR A C 1
ATOM 1705 O O . THR A 1 215 ? -4.717 -12.880 7.492 1.00 74.75 215 THR A O 1
ATOM 1708 N N . MET A 1 216 ? -3.458 -13.784 9.132 1.00 79.94 216 MET A N 1
ATOM 1709 C CA . MET A 1 216 ? -2.927 -12.520 9.643 1.00 79.94 216 MET A CA 1
ATOM 1710 C C . MET A 1 216 ? -1.739 -12.025 8.808 1.00 79.94 216 MET A C 1
ATOM 1712 O O . MET A 1 216 ? -0.789 -12.763 8.545 1.00 79.94 216 MET A O 1
ATOM 1716 N N . ALA A 1 217 ? -1.762 -10.747 8.444 1.00 77.75 217 ALA A N 1
ATOM 1717 C CA . ALA A 1 217 ? -0.680 -10.041 7.770 1.00 77.75 217 ALA A CA 1
ATOM 1718 C C . ALA A 1 217 ? -0.391 -8.693 8.453 1.00 77.75 217 ALA A C 1
ATOM 1720 O O . ALA A 1 217 ? -1.188 -8.192 9.247 1.00 77.75 217 ALA A O 1
ATOM 1721 N N . SER A 1 218 ? 0.736 -8.066 8.095 1.00 81.69 218 SER A N 1
ATOM 1722 C CA . SER A 1 218 ? 1.200 -6.806 8.701 1.00 81.69 218 SER A CA 1
ATOM 1723 C C . SER A 1 218 ? 1.503 -6.939 10.208 1.00 81.69 218 SER A C 1
ATOM 1725 O O . SER A 1 218 ? 1.515 -8.037 10.763 1.00 81.69 218 SER A O 1
ATOM 1727 N N . SER A 1 219 ? 1.870 -5.839 10.864 1.00 81.81 219 SER A N 1
ATOM 1728 C CA . SER A 1 219 ? 2.165 -5.815 12.296 1.00 81.81 219 SER A CA 1
ATOM 1729 C C . SER A 1 219 ? 1.917 -4.426 12.888 1.00 81.81 219 SER A C 1
ATOM 1731 O O . SER A 1 219 ? 2.412 -3.438 12.337 1.00 81.81 219 SER A O 1
ATOM 1733 N N . PRO A 1 220 ? 1.272 -4.338 14.067 1.00 82.44 220 PRO A N 1
ATOM 1734 C CA . PRO A 1 220 ? 1.024 -3.072 14.751 1.00 82.44 220 PRO A CA 1
ATOM 1735 C C . PRO A 1 220 ? 2.285 -2.473 15.392 1.00 82.44 220 PRO A C 1
ATOM 1737 O O . PRO A 1 220 ? 2.224 -1.429 16.027 1.00 82.44 220 PRO A O 1
ATOM 1740 N N . ARG A 1 221 ? 3.445 -3.135 15.263 1.00 82.69 221 ARG A N 1
ATOM 1741 C CA . ARG A 1 221 ? 4.734 -2.609 15.743 1.00 82.69 221 ARG A CA 1
ATOM 1742 C C . ARG A 1 221 ? 5.364 -1.600 14.786 1.00 82.69 221 ARG A C 1
ATOM 1744 O O . ARG A 1 221 ? 6.321 -0.940 15.173 1.00 82.69 221 ARG A O 1
ATOM 1751 N N . PHE A 1 222 ? 4.884 -1.528 13.547 1.00 80.38 222 PHE A N 1
ATOM 1752 C CA . PHE A 1 222 ? 5.371 -0.568 12.565 1.00 80.38 222 PHE A CA 1
ATOM 1753 C C . PHE A 1 222 ? 4.408 0.610 12.503 1.00 80.38 222 PHE A C 1
ATOM 1755 O O . PHE A 1 222 ? 3.242 0.442 12.138 1.00 80.38 222 PHE A O 1
ATOM 1762 N N . ASN A 1 223 ? 4.910 1.796 12.849 1.00 81.25 223 ASN A N 1
ATOM 1763 C CA . ASN A 1 223 ? 4.126 3.019 12.815 1.00 81.25 223 ASN A CA 1
ATOM 1764 C C . ASN A 1 223 ? 3.970 3.515 11.376 1.00 81.25 223 ASN A C 1
ATOM 1766 O O . ASN A 1 223 ? 4.739 4.335 10.880 1.00 81.25 223 ASN A O 1
ATOM 1770 N N . VAL A 1 224 ? 2.972 2.981 10.678 1.00 78.44 224 VAL A N 1
ATOM 1771 C CA . VAL A 1 224 ? 2.673 3.386 9.300 1.00 78.44 224 VAL A CA 1
ATOM 1772 C C . VAL A 1 224 ? 2.262 4.859 9.218 1.00 78.44 224 VAL A C 1
ATOM 1774 O O . VAL A 1 224 ? 2.628 5.523 8.250 1.00 78.44 224 VAL A O 1
ATOM 1777 N N . TYR A 1 225 ? 1.590 5.388 10.245 1.00 82.50 225 TYR A N 1
ATOM 1778 C CA . TYR A 1 225 ? 1.087 6.764 10.295 1.00 82.50 225 TYR A CA 1
ATOM 1779 C C . TYR A 1 225 ? 2.178 7.826 10.524 1.00 82.50 225 TYR A C 1
ATOM 1781 O O . TYR A 1 225 ? 1.917 9.003 10.299 1.00 82.50 225 TYR A O 1
ATOM 1789 N N . GLU A 1 226 ? 3.403 7.430 10.891 1.00 84.56 226 GLU A N 1
ATOM 1790 C CA . GLU A 1 226 ? 4.572 8.328 10.967 1.00 84.56 226 GLU A CA 1
ATOM 1791 C C . GLU A 1 226 ? 5.020 8.838 9.586 1.00 84.56 226 GLU A C 1
ATOM 1793 O O . GLU A 1 226 ? 5.726 9.838 9.463 1.00 84.56 226 GLU A O 1
ATOM 1798 N N . ASN A 1 227 ? 4.597 8.165 8.513 1.00 84.31 227 ASN A N 1
ATOM 1799 C CA . ASN A 1 227 ? 4.911 8.567 7.148 1.00 84.31 227 ASN A CA 1
ATOM 1800 C C . ASN A 1 227 ? 3.979 9.701 6.699 1.00 84.31 227 ASN A C 1
ATOM 1802 O O . ASN A 1 227 ? 2.997 9.482 5.995 1.00 84.31 227 ASN A O 1
ATOM 1806 N N . GLU A 1 228 ? 4.291 10.929 7.112 1.00 87.88 228 GLU A N 1
ATOM 1807 C CA . GLU A 1 228 ? 3.440 12.099 6.855 1.00 87.88 228 GLU A CA 1
ATOM 1808 C C . GLU A 1 228 ? 3.603 12.698 5.451 1.00 87.88 228 GLU A C 1
ATOM 1810 O O . GLU A 1 228 ? 2.757 13.455 4.983 1.00 87.88 228 GLU A O 1
ATOM 1815 N N . PHE A 1 229 ? 4.742 12.454 4.796 1.00 87.12 229 PHE A N 1
ATOM 1816 C CA . PHE A 1 229 ? 5.108 13.021 3.486 1.00 87.12 229 PHE A CA 1
ATOM 1817 C C . PHE A 1 229 ? 4.982 14.559 3.368 1.00 87.12 229 PHE A C 1
ATOM 1819 O O . PHE A 1 229 ? 4.998 15.113 2.271 1.00 87.12 229 PHE A O 1
ATOM 1826 N N . GLY A 1 230 ? 4.910 15.283 4.491 1.00 85.25 230 GLY A N 1
ATOM 1827 C CA . GLY A 1 230 ? 4.654 16.726 4.523 1.00 85.25 230 GLY A CA 1
ATOM 1828 C C . GLY A 1 230 ? 3.189 17.127 4.319 1.00 85.25 230 GLY A C 1
ATOM 1829 O O . GLY A 1 230 ? 2.930 18.304 4.081 1.00 85.25 230 GLY A O 1
ATOM 1830 N N . MET A 1 231 ? 2.256 16.177 4.407 1.00 86.50 231 MET A N 1
ATOM 1831 C CA . MET A 1 231 ? 0.805 16.399 4.417 1.00 86.50 231 MET A CA 1
ATOM 1832 C C . MET A 1 231 ? 0.185 16.243 5.819 1.00 86.50 231 MET A C 1
ATOM 1834 O O . MET A 1 231 ? -1.028 16.377 5.966 1.00 86.50 231 MET A O 1
ATOM 1838 N N . GLY A 1 232 ? 1.008 15.990 6.841 1.00 87.31 232 GLY A N 1
ATOM 1839 C CA . GLY A 1 232 ? 0.571 15.649 8.195 1.00 87.31 232 GLY A CA 1
ATOM 1840 C C . GLY A 1 232 ? 0.212 14.169 8.329 1.00 87.31 232 GLY A C 1
ATOM 1841 O O . GLY A 1 232 ? 0.510 13.361 7.453 1.00 87.31 232 GLY A O 1
ATOM 1842 N N . ILE A 1 233 ? -0.425 13.805 9.440 1.00 86.25 233 ILE A N 1
ATOM 1843 C CA . ILE A 1 233 ? -0.798 12.415 9.731 1.00 86.25 233 ILE A CA 1
ATOM 1844 C C . ILE A 1 233 ? -1.890 11.953 8.756 1.00 86.25 233 ILE A C 1
ATOM 1846 O O . ILE A 1 233 ? -2.900 12.639 8.576 1.00 86.25 233 ILE A O 1
ATOM 1850 N N . ALA A 1 234 ? -1.712 10.770 8.161 1.00 86.81 234 ALA A N 1
ATOM 1851 C CA . ALA A 1 234 ? -2.723 10.178 7.290 1.00 86.81 234 ALA A CA 1
ATOM 1852 C C . ALA A 1 234 ? -4.059 9.979 8.034 1.00 86.81 234 ALA A C 1
ATOM 1854 O O . ALA A 1 234 ? -4.113 9.650 9.221 1.00 86.81 234 ALA A O 1
ATOM 1855 N N . VAL A 1 235 ? -5.159 10.184 7.316 1.00 84.44 235 VAL A N 1
ATOM 1856 C CA . VAL A 1 235 ? -6.524 9.964 7.804 1.00 84.44 235 VAL A CA 1
ATOM 1857 C C . VAL A 1 235 ? -6.823 8.474 7.885 1.00 84.44 235 VAL A C 1
ATOM 1859 O O . VAL A 1 235 ? -7.440 8.029 8.846 1.00 84.44 235 VAL A O 1
ATOM 1862 N N . ALA A 1 236 ? -6.373 7.714 6.888 1.00 78.75 236 ALA A N 1
ATOM 1863 C CA . ALA A 1 236 ? -6.585 6.280 6.809 1.00 78.75 236 ALA A CA 1
ATOM 1864 C C . ALA A 1 236 ? -5.524 5.613 5.928 1.00 78.75 236 ALA A C 1
ATOM 1866 O O . ALA A 1 236 ? -4.917 6.247 5.056 1.00 78.75 236 ALA A O 1
ATOM 1867 N N . LEU A 1 237 ? -5.350 4.313 6.152 1.00 76.12 237 LEU A N 1
ATOM 1868 C CA . LEU A 1 237 ? -4.588 3.405 5.308 1.00 76.12 237 LEU A CA 1
ATOM 1869 C C . LEU A 1 237 ? -5.555 2.406 4.664 1.00 76.12 237 LEU A C 1
ATOM 1871 O O . LEU A 1 237 ? -6.349 1.784 5.366 1.00 76.12 237 LEU A O 1
ATOM 1875 N N . CYS A 1 238 ? -5.446 2.206 3.353 1.00 72.25 238 CYS A N 1
ATOM 1876 C CA . CYS A 1 238 ? -6.251 1.232 2.616 1.00 72.25 238 CYS A CA 1
ATOM 1877 C C . CYS A 1 238 ? -5.359 0.215 1.888 1.00 72.25 238 CYS A C 1
ATOM 1879 O O . CYS A 1 238 ? -4.229 0.511 1.477 1.00 72.25 238 CYS A O 1
ATOM 1881 N N . CYS A 1 239 ? -5.866 -1.006 1.713 1.00 66.81 239 CYS A N 1
ATOM 1882 C CA . CYS A 1 239 ? -5.234 -2.030 0.889 1.00 66.81 239 CYS A CA 1
ATOM 1883 C C . CYS A 1 239 ? -5.912 -2.094 -0.481 1.00 66.81 239 CYS A C 1
ATOM 1885 O O . CYS A 1 239 ? -7.133 -2.155 -0.586 1.00 66.81 239 CYS A O 1
ATOM 1887 N N . GLY A 1 240 ? -5.129 -2.163 -1.557 1.00 64.00 240 GLY A N 1
ATOM 1888 C CA . GLY A 1 240 ? -5.716 -2.389 -2.878 1.00 64.00 240 GLY A CA 1
ATOM 1889 C C . GLY A 1 240 ? -6.152 -3.843 -3.092 1.00 64.00 240 GLY A C 1
ATOM 1890 O O . GLY A 1 240 ? -5.755 -4.765 -2.375 1.00 64.00 240 GLY A O 1
ATOM 1891 N N . ASN A 1 241 ? -6.969 -4.068 -4.121 1.00 62.28 241 ASN A N 1
ATOM 1892 C CA . ASN A 1 241 ? -7.686 -5.330 -4.361 1.00 62.28 241 ASN A CA 1
ATOM 1893 C C . ASN A 1 241 ? -6.787 -6.559 -4.537 1.00 62.28 241 ASN A C 1
ATOM 1895 O O . ASN A 1 241 ? -7.206 -7.684 -4.277 1.00 62.28 241 ASN A O 1
ATOM 1899 N N . ALA A 1 242 ? -5.548 -6.366 -4.984 1.00 60.16 242 ALA A N 1
ATOM 1900 C CA . ALA A 1 242 ? -4.553 -7.428 -5.095 1.00 60.16 242 ALA A CA 1
ATOM 1901 C C . ALA A 1 242 ? -4.276 -8.154 -3.772 1.00 60.16 242 ALA A C 1
ATOM 1903 O O . ALA A 1 242 ? -3.866 -9.312 -3.770 1.00 60.16 242 ALA A O 1
ATOM 1904 N N . ASN A 1 243 ? -4.521 -7.457 -2.667 1.00 61.22 243 ASN A N 1
ATOM 1905 C CA . ASN A 1 243 ? -4.310 -7.914 -1.314 1.00 61.22 243 ASN A CA 1
ATOM 1906 C C . ASN A 1 243 ? -5.605 -8.390 -0.644 1.00 61.22 243 ASN A C 1
ATOM 1908 O O . ASN A 1 243 ? -5.539 -8.708 0.535 1.00 61.22 243 ASN A O 1
ATOM 1912 N N . LYS A 1 244 ? -6.748 -8.450 -1.339 1.00 67.00 244 LYS A N 1
ATOM 1913 C CA . LYS A 1 244 ? -8.038 -8.829 -0.745 1.00 67.00 244 LYS A CA 1
ATOM 1914 C C . LYS A 1 244 ? -8.394 -10.262 -1.125 1.00 67.00 244 LYS A C 1
ATOM 1916 O O . LYS A 1 244 ? -8.621 -10.574 -2.295 1.00 67.00 244 LYS A O 1
ATOM 1921 N N . PHE A 1 245 ? -8.419 -11.135 -0.131 1.00 69.69 245 PHE A N 1
ATOM 1922 C CA . PHE A 1 245 ? -8.939 -12.492 -0.228 1.00 69.69 245 PHE A CA 1
ATOM 1923 C C . PHE A 1 245 ? -9.736 -12.785 1.039 1.00 69.69 245 PHE A C 1
ATOM 1925 O O . PHE A 1 245 ? -9.498 -12.155 2.070 1.00 69.69 245 PHE A O 1
ATOM 1932 N N . ASP A 1 246 ? -10.707 -13.686 0.924 1.00 74.88 246 ASP A N 1
ATOM 1933 C CA . ASP A 1 246 ? -11.511 -14.110 2.065 1.00 74.88 246 ASP A CA 1
ATOM 1934 C C . ASP A 1 246 ? -10.599 -14.598 3.191 1.00 74.88 246 ASP A C 1
ATOM 1936 O O . ASP A 1 246 ? -9.545 -15.179 2.924 1.00 74.88 246 ASP A O 1
ATOM 1940 N N . VAL A 1 247 ? -11.002 -14.358 4.436 1.00 77.81 247 VAL A N 1
ATOM 1941 C CA . VAL A 1 247 ? -10.270 -14.790 5.630 1.00 77.81 247 VAL A CA 1
ATOM 1942 C C . VAL A 1 247 ? -8.958 -14.012 5.864 1.00 77.81 247 VAL A C 1
ATOM 1944 O O . VAL A 1 247 ? -8.174 -14.363 6.743 1.00 77.81 247 VAL A O 1
ATOM 1947 N N . LYS A 1 248 ? -8.681 -12.925 5.131 1.00 81.31 248 LYS A N 1
ATOM 1948 C CA . LYS A 1 248 ? -7.491 -12.093 5.380 1.00 81.31 248 LYS A CA 1
ATOM 1949 C C . LYS A 1 248 ? -7.761 -11.020 6.429 1.00 81.31 248 LYS A C 1
ATOM 1951 O O . LYS A 1 248 ? -8.713 -10.257 6.306 1.00 81.31 248 LYS A O 1
ATOM 1956 N N . VAL A 1 249 ? -6.830 -10.866 7.368 1.00 83.94 249 VAL A N 1
ATOM 1957 C CA . VAL A 1 249 ? -6.794 -9.734 8.300 1.00 83.94 249 VAL A CA 1
ATOM 1958 C C . VAL A 1 249 ? -5.418 -9.082 8.292 1.00 83.94 249 VAL A C 1
ATOM 1960 O O . VAL A 1 249 ? -4.397 -9.757 8.410 1.00 83.94 249 VAL A O 1
ATOM 1963 N N . SER A 1 250 ? -5.371 -7.758 8.164 1.00 83.44 250 SER A N 1
ATOM 1964 C CA . SER A 1 250 ? -4.142 -6.973 8.284 1.00 83.44 250 SER A CA 1
ATOM 1965 C C . SER A 1 250 ? -4.186 -6.108 9.537 1.00 83.44 250 SER A C 1
ATOM 1967 O O . SER A 1 250 ? -5.146 -5.375 9.744 1.00 83.44 250 SER A O 1
ATOM 1969 N N . SER A 1 251 ? -3.134 -6.160 10.354 1.00 86.25 251 SER A N 1
ATOM 1970 C CA . SER A 1 251 ? -3.034 -5.352 11.575 1.00 86.25 251 SER A CA 1
ATOM 1971 C C . SER A 1 251 ? -2.073 -4.177 11.404 1.00 86.25 251 SER A C 1
ATOM 1973 O O . SER A 1 251 ? -0.945 -4.346 10.926 1.00 86.25 251 SER A O 1
ATOM 1975 N N . TYR A 1 252 ? -2.503 -2.994 11.835 1.00 83.62 252 TYR A N 1
ATOM 1976 C CA . TYR A 1 252 ? -1.702 -1.772 11.860 1.00 83.62 252 TYR A CA 1
ATOM 1977 C C . TYR A 1 252 ? -1.740 -1.135 13.240 1.00 83.62 252 TYR A C 1
ATOM 1979 O O . TYR A 1 252 ? -2.650 -1.379 14.031 1.00 83.62 252 TYR A O 1
ATOM 1987 N N . GLN A 1 253 ? -0.741 -0.308 13.536 1.00 85.69 253 GLN A N 1
ATOM 1988 C CA . GLN A 1 253 ? -0.835 0.577 14.687 1.00 85.69 253 GLN A CA 1
ATOM 1989 C C . GLN A 1 253 ? -2.018 1.517 14.470 1.00 85.69 253 GLN A C 1
ATOM 1991 O O . GLN A 1 253 ? -2.132 2.075 13.384 1.00 85.69 253 GLN A O 1
ATOM 1996 N N . GLY A 1 254 ? -2.875 1.677 15.474 1.00 83.12 254 GLY A N 1
ATOM 1997 C CA . GLY A 1 254 ? -4.025 2.567 15.381 1.00 83.12 254 GLY A CA 1
ATOM 1998 C C . GLY A 1 254 ? -3.603 4.030 15.298 1.00 83.12 254 GLY A C 1
ATOM 1999 O O . GLY A 1 254 ? -2.582 4.433 15.869 1.00 83.12 254 GLY A O 1
ATOM 2000 N N . ARG A 1 255 ? -4.401 4.833 14.586 1.00 77.81 255 ARG A N 1
ATOM 2001 C CA . ARG A 1 255 ? -4.136 6.267 14.367 1.00 77.81 255 ARG A CA 1
ATOM 2002 C C . ARG A 1 255 ? -3.969 7.056 15.670 1.00 77.81 255 ARG A C 1
ATOM 2004 O O . ARG A 1 255 ? -3.176 7.991 15.721 1.00 77.81 255 ARG A O 1
ATOM 2011 N N . GLU A 1 256 ? -4.695 6.682 16.722 1.00 78.31 256 GLU A N 1
ATOM 2012 C CA . GLU A 1 256 ? -4.623 7.330 18.041 1.00 78.31 256 GLU A CA 1
ATOM 2013 C C . GLU A 1 256 ? -3.283 7.094 18.759 1.00 78.31 256 GLU A C 1
ATOM 2015 O O . GLU A 1 256 ? -2.958 7.777 19.730 1.00 78.31 256 GLU A O 1
ATOM 2020 N N . GLY A 1 257 ? -2.483 6.127 18.302 1.00 79.56 257 GLY A N 1
ATOM 2021 C CA . GLY A 1 257 ? -1.255 5.730 18.977 1.00 79.56 257 GLY A CA 1
ATOM 2022 C C . GLY A 1 257 ? -1.532 5.060 20.328 1.00 79.56 257 GLY A C 1
ATOM 2023 O O . GLY A 1 257 ? -2.578 4.448 20.542 1.00 79.56 257 GLY A O 1
ATOM 2024 N N . GLY A 1 258 ? -0.554 5.088 21.239 1.00 80.19 258 GLY A N 1
ATOM 2025 C CA . GLY A 1 258 ? -0.741 4.612 22.620 1.00 80.19 258 GLY A CA 1
ATOM 2026 C C . GLY A 1 258 ? -1.071 3.119 22.784 1.00 80.19 258 GLY A C 1
ATOM 2027 O O . GLY A 1 258 ? -1.552 2.717 23.837 1.00 80.19 258 GLY A O 1
ATOM 2028 N N . GLY A 1 259 ? -0.828 2.292 21.762 1.00 82.06 259 GLY A N 1
ATOM 2029 C CA . GLY A 1 259 ? -1.177 0.867 21.761 1.00 82.06 259 GLY A CA 1
ATOM 2030 C C . GLY A 1 259 ? -2.546 0.533 21.157 1.00 82.06 259 GLY A C 1
ATOM 2031 O O . GLY A 1 259 ? -2.942 -0.630 21.228 1.00 82.06 259 GLY A O 1
ATOM 2032 N N . SER A 1 260 ? -3.240 1.512 20.562 1.00 85.88 260 SER A N 1
ATOM 2033 C CA . SER A 1 260 ? -4.392 1.270 19.681 1.00 85.88 260 SER A CA 1
ATOM 2034 C C . SER A 1 260 ? -3.990 0.456 18.446 1.00 85.88 260 SER A C 1
ATOM 2036 O O . SER A 1 260 ? -2.819 0.448 18.039 1.00 85.88 260 SER A O 1
ATOM 2038 N N . ILE A 1 261 ? -4.952 -0.264 17.867 1.00 87.38 261 ILE A N 1
ATOM 2039 C CA . ILE A 1 261 ? -4.739 -1.149 16.715 1.00 87.38 261 ILE A CA 1
ATOM 2040 C C . ILE A 1 261 ? -5.893 -0.983 15.726 1.00 87.38 261 ILE A C 1
ATOM 2042 O O . ILE A 1 261 ? -7.053 -1.078 16.116 1.00 87.38 261 ILE A O 1
ATOM 2046 N N . ASP A 1 262 ? -5.559 -0.818 14.446 1.00 85.25 262 ASP A N 1
ATOM 2047 C CA . ASP A 1 262 ? -6.522 -0.880 13.344 1.00 85.25 262 ASP A CA 1
ATOM 2048 C C . ASP A 1 262 ? -6.434 -2.272 12.691 1.00 85.25 262 ASP A C 1
ATOM 2050 O O . ASP A 1 262 ? -5.342 -2.730 12.327 1.00 85.25 262 ASP A O 1
ATOM 2054 N N . LEU A 1 263 ? -7.572 -2.958 12.547 1.00 86.00 263 LEU A N 1
ATOM 2055 C CA . LEU A 1 263 ? -7.697 -4.230 11.832 1.00 86.00 263 LEU A CA 1
ATOM 2056 C C . LEU A 1 263 ? -8.455 -4.037 10.522 1.00 86.00 263 LEU A C 1
ATOM 2058 O O . LEU A 1 263 ? -9.649 -3.779 10.527 1.00 86.00 263 LEU A O 1
ATOM 2062 N N . ASP A 1 264 ? -7.769 -4.228 9.405 1.00 82.31 264 ASP A N 1
ATOM 2063 C CA . ASP A 1 264 ? -8.363 -4.304 8.071 1.00 82.31 264 ASP A CA 1
ATOM 2064 C C . ASP A 1 264 ? -8.743 -5.762 7.772 1.00 82.31 264 ASP A C 1
ATOM 2066 O O . ASP A 1 264 ? -7.865 -6.623 7.652 1.00 82.31 264 ASP A O 1
ATOM 2070 N N . VAL A 1 265 ? -10.043 -6.056 7.717 1.00 82.44 265 VAL A N 1
ATOM 2071 C CA . VAL A 1 265 ? -10.603 -7.411 7.632 1.00 82.44 265 VAL A CA 1
ATOM 2072 C C . VAL A 1 265 ? -11.302 -7.605 6.286 1.00 82.44 265 VAL A C 1
ATOM 2074 O O . VAL A 1 265 ? -12.186 -6.836 5.913 1.00 82.44 265 VAL A O 1
ATOM 2077 N N . CYS A 1 266 ? -10.932 -8.665 5.568 1.00 79.38 266 CYS A N 1
ATOM 2078 C CA . CYS A 1 266 ? -11.533 -9.088 4.305 1.00 79.38 266 CYS A CA 1
ATOM 2079 C C . CYS A 1 266 ? -12.245 -10.431 4.491 1.00 79.38 266 CYS A C 1
ATOM 2081 O O . CYS A 1 266 ? -11.591 -11.451 4.713 1.00 79.38 266 CYS A O 1
ATOM 2083 N N . LEU A 1 267 ? -13.572 -10.443 4.356 1.00 79.12 267 LEU A N 1
ATOM 2084 C CA . LEU A 1 267 ? -14.401 -11.642 4.506 1.00 79.12 267 LEU A CA 1
ATOM 2085 C C . LEU A 1 267 ? -15.479 -11.715 3.419 1.00 79.12 267 LEU A C 1
ATOM 2087 O O . LEU A 1 267 ? -15.854 -10.704 2.817 1.00 79.12 267 LEU A O 1
ATOM 2091 N N . LEU A 1 268 ? -16.016 -12.911 3.178 1.00 79.06 268 LEU A N 1
ATOM 2092 C CA . LEU A 1 268 ? -17.274 -13.069 2.444 1.00 79.06 268 LEU A CA 1
ATOM 2093 C C . LEU A 1 268 ? -18.419 -12.308 3.140 1.00 79.06 268 LEU A C 1
ATOM 2095 O O . LEU A 1 268 ? -18.386 -12.150 4.364 1.00 79.06 268 LEU A O 1
ATOM 2099 N N . PRO A 1 269 ? -19.447 -11.839 2.406 1.00 77.88 269 PRO A N 1
ATOM 2100 C CA . PRO A 1 269 ? -20.470 -10.954 2.956 1.00 77.88 269 PRO A CA 1
ATOM 2101 C C . PRO A 1 269 ? -21.221 -11.556 4.139 1.00 77.88 269 PRO A C 1
ATOM 2103 O O . PRO A 1 269 ? -21.508 -10.847 5.101 1.00 77.88 269 PRO A O 1
ATOM 2106 N N . GLU A 1 270 ? -21.503 -12.857 4.089 1.00 80.50 270 GLU A N 1
ATOM 2107 C CA . GLU A 1 270 ? -22.184 -13.589 5.155 1.00 80.50 270 GLU A CA 1
ATOM 2108 C C . GLU A 1 270 ? -21.317 -13.643 6.419 1.00 80.50 270 GLU A C 1
ATOM 2110 O O . GLU A 1 270 ? -21.805 -13.389 7.516 1.00 80.50 270 GLU A O 1
ATOM 2115 N N . SER A 1 271 ? -20.013 -13.893 6.253 1.00 83.06 271 SER A N 1
ATOM 2116 C CA . SER A 1 271 ? -19.048 -13.956 7.361 1.00 83.06 271 SER A CA 1
ATOM 2117 C C . SER A 1 271 ? -18.785 -12.578 7.966 1.00 83.06 271 SER A C 1
ATOM 2119 O O . SER A 1 271 ? -18.729 -12.445 9.184 1.00 83.06 271 SER A O 1
ATOM 2121 N N . MET A 1 272 ? -18.686 -11.541 7.128 1.00 85.19 272 MET A N 1
ATOM 2122 C CA . MET A 1 272 ? -18.580 -10.161 7.599 1.00 85.19 272 MET A CA 1
ATOM 2123 C C . MET A 1 272 ? -19.828 -9.771 8.396 1.00 85.19 272 MET A C 1
ATOM 2125 O O . MET A 1 272 ? -19.704 -9.259 9.497 1.00 85.19 272 MET A O 1
ATOM 2129 N N . SER A 1 273 ? -21.027 -10.072 7.891 1.00 83.94 273 SER A N 1
ATOM 2130 C CA . SER A 1 273 ? -22.279 -9.731 8.585 1.00 83.94 273 SER A CA 1
ATOM 2131 C C . SER A 1 273 ? -22.408 -10.450 9.932 1.00 83.94 273 SER A C 1
ATOM 2133 O O . SER A 1 273 ? -22.908 -9.866 10.891 1.00 83.94 273 SER A O 1
ATOM 2135 N N . ALA A 1 274 ? -21.934 -11.698 10.020 1.00 85.81 274 ALA A N 1
ATOM 2136 C CA . ALA A 1 274 ? -21.873 -12.433 11.279 1.00 85.81 274 ALA A CA 1
ATOM 2137 C C . ALA A 1 274 ? -20.908 -11.775 12.280 1.00 85.81 274 ALA A C 1
ATOM 2139 O O . ALA A 1 274 ? -21.299 -11.552 13.420 1.00 85.81 274 ALA A O 1
ATOM 2140 N N . LEU A 1 275 ? -19.699 -11.395 11.845 1.00 84.56 275 LEU A N 1
ATOM 2141 C CA . LEU A 1 275 ? -18.716 -10.702 12.689 1.00 84.56 275 LEU A CA 1
ATOM 2142 C C . LEU A 1 275 ? -19.233 -9.340 13.180 1.00 84.56 275 LEU A C 1
ATOM 2144 O O . LEU A 1 275 ? -19.037 -8.973 14.330 1.00 84.56 275 LEU A O 1
ATOM 2148 N N . GLU A 1 276 ? -19.927 -8.601 12.315 1.00 86.38 276 GLU A N 1
ATOM 2149 C CA . GLU A 1 276 ? -20.541 -7.308 12.645 1.00 86.38 276 GLU A CA 1
ATOM 2150 C C . GLU A 1 276 ? -21.730 -7.424 13.610 1.00 86.38 276 GLU A C 1
ATOM 2152 O O . GLU A 1 276 ? -22.128 -6.420 14.197 1.00 86.38 276 GLU A O 1
ATOM 2157 N N . SER A 1 277 ? -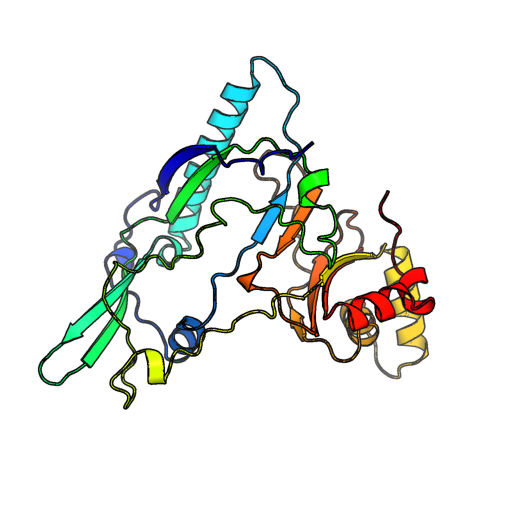22.304 -8.621 13.750 1.00 87.44 277 SER A N 1
ATOM 2158 C CA . SER A 1 277 ? -23.417 -8.911 14.663 1.00 87.44 277 SER A CA 1
ATOM 2159 C C . SER A 1 277 ? -22.958 -9.559 15.975 1.00 87.44 277 SER A C 1
ATOM 2161 O O . SER A 1 277 ? -23.791 -9.818 16.840 1.00 87.44 277 SER A O 1
ATOM 2163 N N . ASP A 1 278 ? -21.663 -9.857 16.120 1.00 90.25 278 ASP A N 1
ATOM 2164 C CA . ASP A 1 278 ? -21.099 -10.465 17.323 1.00 90.25 278 ASP A CA 1
ATOM 2165 C C . ASP A 1 278 ? -20.890 -9.397 18.406 1.00 90.25 278 ASP A C 1
ATOM 2167 O O . ASP A 1 278 ? -20.079 -8.482 18.250 1.00 90.25 278 ASP A O 1
ATOM 2171 N N . GLU A 1 279 ? -21.652 -9.495 19.498 1.00 88.69 279 GLU A N 1
ATOM 2172 C CA . GLU A 1 279 ? -21.626 -8.506 20.582 1.00 88.69 279 GLU A CA 1
ATOM 2173 C C . GLU A 1 279 ? -20.265 -8.460 21.291 1.00 88.69 279 GLU A C 1
ATOM 2175 O O . GLU A 1 279 ? -19.768 -7.374 21.571 1.00 88.69 279 GLU A O 1
ATOM 2180 N N . GLU A 1 280 ? -19.609 -9.606 21.518 1.00 85.81 280 GLU A N 1
ATOM 2181 C CA . GLU A 1 280 ? -18.308 -9.647 22.203 1.00 85.81 280 GLU A CA 1
ATOM 2182 C C . GLU A 1 280 ? -17.215 -8.966 21.369 1.00 85.81 280 GLU A C 1
ATOM 2184 O O . GLU A 1 280 ? -16.377 -8.230 21.902 1.00 85.81 280 GLU A O 1
ATOM 2189 N N . PHE A 1 281 ? -17.226 -9.185 20.055 1.00 86.50 281 PHE A N 1
ATOM 2190 C CA . PHE A 1 281 ? -16.324 -8.517 19.131 1.00 86.50 281 PHE A CA 1
ATOM 2191 C C . PHE A 1 281 ? -16.621 -7.019 19.050 1.00 86.50 281 PHE A C 1
ATOM 2193 O O . PHE A 1 281 ? -15.710 -6.200 19.201 1.00 86.50 281 PHE A O 1
ATOM 2200 N N . MET A 1 282 ? -17.883 -6.651 18.823 1.00 89.88 282 MET A N 1
ATOM 2201 C CA . MET A 1 282 ? -18.278 -5.260 18.606 1.00 89.88 282 MET A CA 1
ATOM 2202 C C . MET A 1 282 ? -18.144 -4.396 19.864 1.00 89.88 282 MET A C 1
ATOM 2204 O O . MET A 1 282 ? -17.796 -3.225 19.734 1.00 89.88 282 MET A O 1
ATOM 2208 N N . ASP A 1 283 ? -18.290 -4.963 21.064 1.00 87.50 283 ASP A N 1
ATOM 2209 C CA . ASP A 1 283 ? -18.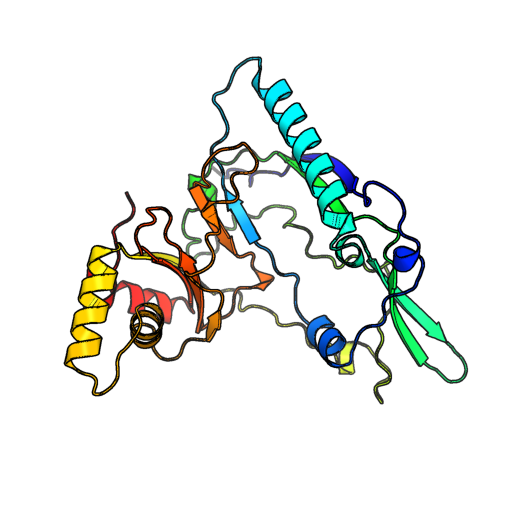013 -4.278 22.336 1.00 87.50 283 ASP A CA 1
ATOM 2210 C C . ASP A 1 283 ? -16.541 -3.855 22.475 1.00 87.50 283 ASP A C 1
ATOM 2212 O O . ASP A 1 283 ? -16.214 -2.894 23.181 1.00 87.50 283 ASP A O 1
ATOM 2216 N N . ALA A 1 284 ? -15.624 -4.563 21.811 1.00 84.88 284 ALA A N 1
ATOM 2217 C CA . ALA A 1 284 ? -14.208 -4.219 21.810 1.00 84.88 284 ALA A CA 1
ATOM 2218 C C . ALA A 1 284 ? -13.835 -3.182 20.738 1.00 84.88 284 ALA A C 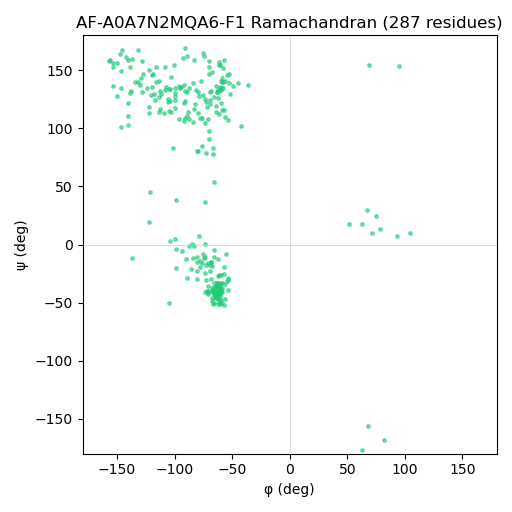1
ATOM 2220 O O . ALA A 1 284 ? -12.798 -2.518 20.872 1.00 84.88 284 ALA A O 1
ATOM 2221 N N . VAL A 1 285 ? -14.658 -3.032 19.697 1.00 87.94 285 VAL A N 1
ATOM 2222 C CA . VAL A 1 285 ? -14.434 -2.097 18.592 1.00 87.94 285 VAL A CA 1
ATOM 2223 C C . VAL A 1 285 ? -14.833 -0.685 19.015 1.00 87.94 285 VAL A C 1
ATOM 2225 O O . VAL A 1 285 ? -15.918 -0.425 19.525 1.00 87.94 285 VAL A O 1
ATOM 2228 N N . SER A 1 286 ? -13.949 0.271 18.765 1.00 81.19 286 SER A N 1
ATOM 2229 C CA . SER A 1 286 ? -14.255 1.688 18.894 1.00 81.19 286 SER A CA 1
ATOM 2230 C C . SER A 1 286 ? -15.159 2.115 17.740 1.00 81.19 286 SER A C 1
ATOM 2232 O O . SER A 1 286 ? -14.810 1.952 16.570 1.00 81.19 286 SER A O 1
ATOM 2234 N N . LEU A 1 287 ? -16.335 2.655 18.061 1.00 61.88 287 LEU A N 1
ATOM 2235 C CA . LEU A 1 287 ? -17.217 3.253 17.064 1.00 61.88 287 LEU A CA 1
ATOM 2236 C C . LEU A 1 287 ? -16.507 4.474 16.469 1.00 61.88 287 LEU A C 1
ATOM 2238 O O . LEU A 1 287 ? -16.248 5.449 17.171 1.00 61.88 287 LEU A O 1
ATOM 2242 N N . SER A 1 288 ? -16.165 4.397 15.184 1.00 50.12 288 SER A N 1
ATOM 2243 C CA . SER A 1 288 ? -15.597 5.516 14.436 1.00 50.12 288 SER A CA 1
ATOM 2244 C C . SER A 1 288 ? -16.583 6.688 14.446 1.00 50.12 288 SER A C 1
ATOM 2246 O O . SER A 1 288 ? -17.726 6.517 14.013 1.00 50.12 288 SER A O 1
ATOM 2248 N N . HIS A 1 289 ? -16.150 7.846 14.949 1.00 36.16 289 HIS A N 1
ATOM 2249 C CA . HIS A 1 289 ? -16.852 9.121 14.777 1.00 36.16 289 HIS A CA 1
ATOM 2250 C C . HIS A 1 289 ? -16.765 9.622 13.334 1.00 36.16 289 HIS A C 1
ATOM 2252 O O . HIS A 1 289 ? -15.690 9.448 12.715 1.00 36.16 289 HIS A O 1
#

Nearest PDB structures (foldseek):
  8hbt-assembly1_A  TM=6.808E-01  e=2.621E-13  Astragalus membranaceus
  2bgh-assembly1_A  TM=5.806E-01  e=1.460E-07  Rauvolfia serpentina
  2bgh-assembly2_B  TM=6.010E-01  e=1.967E-07  Rauvolfia serpentina
  5fan-assembly1_A  TM=6.069E-01  e=3.647E-06  Panicum virgatum
  8dqq-assembly1_B  TM=5.401E-01  e=1.303E-04  Arabidopsis thaliana

Radius of gyration: 22.32 Å; Cα contacts (8 Å, |Δi|>4): 438; chains: 1; bounding box: 58×59×62 Å

InterPro domains:
  IPR023213 Chloramphenicol acetyltransferase-like domain superfamily [G3DSA:3.30.559.10] (3-150)
  IPR023213 Chloramphenicol acetyltransferase-like domain superfamily [G3DSA:3.30.559.10] (160-215)
  IPR023213 Chloramphenicol acetyltransferase-like domain superfamily [G3DSA:3.30.559.10] (216-282)
  IPR051283 Secondary metabolite acyltransferase [PTHR31896] (213-282)

Secondary structure (DSSP, 8-state):
--PPPPPPEEEEEEEE--SS--TGGGS-EEPPHHHHHGGGSPPP-EEEE-PPPP-STTHHHHHHHHHHHHHHHHHHHHHHTGGGG-EEEEEEEETTEEEEEEEETTS-EEEEEEE----HHHHHS---TT------SS-S--S-SPPTT-------S-SSGGGT-------TT-EEEEEEE-HHHHHHHHHHHHHH-SS---HHHHHHHHTTT-EEEE-TTS-GGG--TTS-S-SEEEE-GGG--TTEEEEEE-TT-TT-EEEEEEE-HHHHHHHHT-HHHHHHSB---

Mean predicted aligned error: 12.03 Å

Organism: Quercus lobata (NCBI:txid97700)

Foldseek 3Di:
DDDDQWEKAWDDKDFQAAPDDDPVLQDWAFDDPVSQLCPLFWDWDKDFAFDQPDDDPCSVVVVVVLVVLVSVVLNNVCVVVLLQQWAWEWAFDVVVTFITTTTNSGNGHMDTDIDIPDDPCRVQPWDDQVPPDSCHVDPDPRDGRYDPDDDDDDPDPDDDNVVNNDRDDAPPFKTKDKFKFDQVLLVVLQVVVCVVDPDRDDSVNSVCVVLPPADEDEDQVDAPQVPCSPSHGTPDMDIDPSQAHARYWYWHNGSVHPRMIMIIHIHGPVVVVVCVPDPVNVVRTDDDD